Protein AF-A0A7D9JBM3-F1 (afdb_monomer_lite)

Structure (mmCIF, N/CA/C/O backbone):
data_AF-A0A7D9JBM3-F1
#
_entry.id   AF-A0A7D9JBM3-F1
#
loop_
_atom_site.group_PDB
_atom_site.id
_atom_site.type_symbol
_atom_site.label_atom_id
_atom_site.label_alt_id
_atom_site.label_comp_id
_atom_site.label_asym_id
_atom_site.label_entity_id
_atom_site.label_seq_id
_atom_site.pdbx_PDB_ins_code
_atom_site.Cartn_x
_atom_site.Cartn_y
_atom_site.Cartn_z
_atom_site.occupancy
_atom_site.B_iso_or_equiv
_atom_site.auth_seq_id
_atom_site.auth_comp_id
_atom_site.auth_asym_id
_atom_site.auth_atom_id
_atom_site.pdbx_PDB_model_num
ATOM 1 N N . GLU A 1 1 ? -1.026 -22.727 39.978 1.00 78.25 1 GLU A N 1
ATOM 2 C CA . GLU A 1 1 ? -0.478 -22.479 38.627 1.00 78.25 1 GLU A CA 1
ATOM 3 C C . GLU A 1 1 ? -1.289 -21.442 37.841 1.00 78.25 1 GLU A C 1
ATOM 5 O O . GLU A 1 1 ? -0.738 -20.393 37.539 1.00 78.25 1 GLU A O 1
ATOM 10 N N . GLY A 1 2 ? -2.601 -21.615 37.615 1.00 90.62 2 GLY A N 1
ATOM 11 C CA . GLY A 1 2 ? -3.417 -20.637 36.856 1.00 90.62 2 GLY A CA 1
ATOM 12 C C . GLY A 1 2 ? -3.367 -19.182 37.363 1.00 90.62 2 GLY A C 1
ATOM 13 O O . GLY A 1 2 ? -3.165 -18.258 36.580 1.00 90.62 2 GLY A O 1
ATOM 14 N N . ASN A 1 3 ? -3.431 -18.962 38.682 1.00 91.50 3 ASN A N 1
ATOM 15 C CA . ASN A 1 3 ? -3.300 -17.614 39.262 1.00 91.50 3 ASN A CA 1
ATOM 16 C C . ASN A 1 3 ? -1.910 -16.988 39.049 1.00 91.50 3 ASN A C 1
ATOM 18 O O . ASN A 1 3 ? -1.789 -15.768 38.969 1.00 91.50 3 ASN A O 1
ATOM 22 N N . GLN A 1 4 ? -0.856 -17.805 38.963 1.00 92.25 4 GLN A N 1
ATOM 23 C CA . GLN A 1 4 ? 0.500 -17.318 38.691 1.00 92.25 4 GLN A CA 1
ATOM 24 C C . GLN A 1 4 ? 0.634 -16.900 37.225 1.00 92.25 4 GLN A C 1
ATOM 26 O O . GLN A 1 4 ? 1.227 -15.860 36.956 1.00 92.25 4 GLN A O 1
ATOM 31 N N . LEU A 1 5 ? 0.015 -17.644 36.301 1.00 94.62 5 LEU A N 1
ATOM 32 C CA . LEU A 1 5 ? -0.049 -17.276 34.886 1.00 94.62 5 LEU A CA 1
ATOM 33 C C . LEU A 1 5 ? -0.821 -15.966 34.673 1.00 94.62 5 LEU A C 1
ATOM 35 O O . LEU A 1 5 ? -0.313 -15.070 34.008 1.00 94.62 5 LEU A O 1
ATOM 39 N N . LEU A 1 6 ? -2.001 -15.810 35.285 1.00 94.62 6 LEU A N 1
ATOM 40 C CA . LEU A 1 6 ? -2.779 -14.564 35.198 1.00 94.62 6 LEU A CA 1
ATOM 41 C C . LEU A 1 6 ? -1.999 -13.365 35.740 1.00 94.62 6 LEU A C 1
ATOM 43 O O . LEU A 1 6 ? -1.996 -12.299 35.132 1.00 94.62 6 LEU A O 1
ATOM 47 N N . ARG A 1 7 ? -1.296 -13.551 36.862 1.00 92.75 7 ARG A N 1
ATOM 48 C CA . ARG A 1 7 ? -0.428 -12.519 37.432 1.00 92.75 7 ARG A CA 1
ATOM 49 C C . ARG A 1 7 ? 0.728 -12.169 36.494 1.00 92.75 7 ARG A C 1
ATOM 51 O O . ARG A 1 7 ? 1.073 -10.997 36.387 1.00 92.75 7 ARG A O 1
ATOM 58 N N . LEU A 1 8 ? 1.312 -13.161 35.822 1.00 93.56 8 LEU A N 1
ATOM 59 C CA . LEU A 1 8 ? 2.379 -12.940 34.850 1.00 93.56 8 LEU A CA 1
ATOM 60 C C . LEU A 1 8 ? 1.860 -12.150 33.647 1.00 93.56 8 LEU A C 1
ATOM 62 O O . LEU A 1 8 ? 2.456 -11.137 33.314 1.00 93.56 8 LEU A O 1
ATOM 66 N N . ILE A 1 9 ? 0.721 -12.539 33.067 1.00 92.62 9 ILE A N 1
ATOM 67 C CA . ILE A 1 9 ? 0.098 -11.824 31.941 1.00 92.62 9 ILE A CA 1
ATOM 68 C C . ILE A 1 9 ? -0.262 -10.385 32.338 1.00 92.62 9 ILE A C 1
ATOM 70 O O . ILE A 1 9 ? 0.018 -9.460 31.588 1.00 92.62 9 ILE A O 1
ATOM 74 N N . ALA A 1 10 ? -0.820 -10.176 33.534 1.00 90.56 10 ALA A N 1
ATOM 75 C CA . ALA A 1 10 ? -1.224 -8.849 34.001 1.00 90.56 10 ALA A CA 1
ATOM 76 C C . ALA A 1 10 ? -0.048 -7.885 34.248 1.00 90.56 10 ALA A C 1
ATOM 78 O O . ALA A 1 10 ? -0.228 -6.672 34.160 1.00 90.56 10 ALA A O 1
ATOM 79 N N . HIS A 1 11 ? 1.138 -8.400 34.586 1.00 91.25 11 HIS A N 1
ATOM 80 C CA . HIS A 1 11 ? 2.324 -7.586 34.883 1.00 91.25 11 HIS A CA 1
ATOM 81 C C . HIS A 1 11 ? 3.393 -7.618 33.787 1.00 91.25 11 HIS A C 1
ATOM 83 O O . HIS A 1 11 ? 4.430 -6.971 33.929 1.00 91.25 11 HIS A O 1
ATOM 89 N N . HIS A 1 12 ? 3.178 -8.367 32.709 1.00 92.00 12 HIS A N 1
ATOM 90 C CA . HIS A 1 12 ? 4.136 -8.442 31.619 1.00 92.00 12 HIS A CA 1
ATOM 91 C C . HIS A 1 12 ? 4.109 -7.146 30.799 1.00 92.00 12 HIS A C 1
ATOM 93 O O . HIS A 1 12 ? 3.051 -6.677 30.386 1.00 92.00 12 HIS A O 1
ATOM 99 N N . HIS A 1 13 ? 5.278 -6.577 30.501 1.00 88.62 13 HIS A N 1
ATOM 100 C CA . HIS A 1 13 ? 5.363 -5.435 29.594 1.00 88.62 13 HIS A CA 1
ATOM 101 C C . HIS A 1 13 ? 5.044 -5.877 28.166 1.00 88.62 13 HIS A C 1
ATOM 103 O O . HIS A 1 13 ? 5.715 -6.738 27.594 1.00 88.62 13 HIS A O 1
ATOM 109 N N . HIS A 1 14 ? 3.999 -5.307 27.578 1.00 86.25 14 HIS A N 1
ATOM 110 C CA . HIS A 1 14 ? 3.627 -5.625 26.207 1.00 86.25 14 HIS A CA 1
ATOM 111 C C . HIS A 1 14 ? 4.604 -4.960 25.233 1.00 86.25 14 HIS A C 1
ATOM 113 O O . HIS A 1 14 ? 4.950 -3.790 25.390 1.00 86.25 14 HIS A O 1
ATOM 119 N N . LYS A 1 15 ? 5.048 -5.710 24.217 1.00 89.56 15 LYS A N 1
ATOM 120 C CA . LYS A 1 15 ? 5.803 -5.135 23.100 1.00 89.56 15 LYS A CA 1
ATOM 121 C C . LYS A 1 15 ? 4.848 -4.293 22.260 1.00 89.56 15 LYS A C 1
ATOM 123 O O . LYS A 1 15 ? 3.801 -4.791 21.848 1.00 89.56 15 LYS A O 1
ATOM 128 N N . THR A 1 16 ? 5.217 -3.042 22.021 1.00 88.44 16 THR A N 1
ATOM 129 C CA . THR A 1 16 ? 4.465 -2.137 21.153 1.00 88.44 16 THR A CA 1
ATOM 130 C C . THR A 1 16 ? 4.602 -2.576 19.703 1.00 88.44 16 THR A C 1
ATOM 132 O O . THR A 1 16 ? 5.651 -3.060 19.267 1.00 88.44 16 THR A O 1
ATOM 135 N N . VAL A 1 17 ? 3.518 -2.438 18.948 1.00 91.44 17 VAL A N 1
ATOM 136 C CA . VAL A 1 17 ? 3.476 -2.784 17.529 1.00 91.44 17 VAL A CA 1
ATOM 137 C C . VAL A 1 17 ? 3.111 -1.514 16.790 1.00 91.44 17 VAL A C 1
ATOM 139 O O . VAL A 1 17 ? 1.948 -1.122 16.761 1.00 91.44 17 VAL A O 1
ATOM 142 N N . LEU A 1 18 ? 4.112 -0.881 16.172 1.00 88.12 18 LEU A N 1
ATOM 143 C CA . LEU A 1 18 ? 3.994 0.479 15.636 1.00 88.12 18 LEU A CA 1
ATOM 144 C C . LEU A 1 18 ? 2.764 0.675 14.743 1.00 88.12 18 LEU A C 1
ATOM 146 O O . LEU A 1 18 ? 2.041 1.643 14.924 1.00 88.12 18 LEU A O 1
ATOM 150 N N . TYR A 1 19 ? 2.472 -0.246 13.819 1.00 87.62 19 TYR A N 1
ATOM 151 C CA . TYR A 1 19 ? 1.319 -0.079 12.924 1.00 87.62 19 TYR A CA 1
ATOM 152 C C . TYR A 1 19 ? -0.037 -0.160 13.648 1.00 87.62 19 TYR A C 1
ATOM 154 O O . TYR A 1 19 ? -0.999 0.444 13.176 1.00 87.62 19 TYR A O 1
ATOM 162 N N . LYS A 1 20 ? -0.115 -0.889 14.773 1.00 87.94 20 LYS A N 1
ATOM 163 C CA . LYS A 1 20 ? -1.325 -1.011 15.602 1.00 87.94 20 LYS A CA 1
ATOM 164 C C . LYS A 1 20 ? -1.486 0.167 16.546 1.00 87.94 20 LYS A C 1
ATOM 166 O O . LYS A 1 20 ? -2.607 0.590 16.781 1.00 87.94 20 LYS A O 1
ATOM 171 N N . ASP A 1 21 ? -0.382 0.675 17.080 1.00 86.81 21 ASP A N 1
ATOM 172 C CA . ASP A 1 21 ? -0.403 1.759 18.064 1.00 86.81 21 ASP A CA 1
ATOM 173 C C . ASP A 1 21 ? -0.585 3.123 17.383 1.00 86.81 21 ASP A C 1
ATOM 175 O O . ASP A 1 21 ? -1.200 4.026 17.939 1.00 86.81 21 ASP A O 1
ATOM 179 N N . VAL A 1 22 ? -0.111 3.264 16.141 1.00 88.06 22 VAL A N 1
ATOM 180 C CA . VAL A 1 22 ? -0.263 4.477 15.323 1.00 88.06 22 VAL A CA 1
ATOM 181 C C . VAL A 1 22 ? -1.688 4.665 14.785 1.00 88.06 22 VAL A C 1
ATOM 183 O O . VAL A 1 22 ? -2.035 5.776 14.380 1.00 88.06 22 VAL A O 1
ATOM 186 N N . ARG A 1 23 ? -2.520 3.619 14.767 1.00 89.19 23 ARG A N 1
ATOM 187 C CA . ARG A 1 23 ? -3.880 3.651 14.208 1.00 89.19 23 ARG A CA 1
ATOM 188 C C . ARG A 1 23 ? -4.908 3.254 15.264 1.00 89.19 23 ARG A C 1
ATOM 190 O O . ARG A 1 23 ? -4.639 2.413 16.117 1.00 89.19 23 ARG A O 1
ATOM 197 N N . ALA A 1 24 ? -6.099 3.836 15.196 1.00 91.44 24 ALA A N 1
ATOM 198 C CA . ALA A 1 24 ? -7.223 3.343 15.980 1.00 91.44 24 ALA A CA 1
ATOM 199 C C . ALA A 1 24 ? -7.645 1.966 15.448 1.00 91.44 24 ALA A C 1
ATOM 201 O O . ALA A 1 24 ? -7.755 1.765 14.239 1.00 91.44 24 ALA A O 1
ATOM 202 N N . HIS A 1 25 ? -7.865 1.008 16.343 1.00 92.75 25 HIS A N 1
ATOM 203 C CA . HIS A 1 25 ? -8.423 -0.292 15.985 1.00 92.75 25 HIS A CA 1
ATOM 204 C C . HIS A 1 25 ? -9.412 -0.757 17.049 1.00 92.75 25 HIS A C 1
ATOM 206 O O . HIS A 1 25 ? -9.251 -0.481 18.239 1.00 92.75 25 HIS A O 1
ATOM 212 N N . ILE A 1 26 ? -10.437 -1.483 16.616 1.00 92.75 26 ILE A N 1
ATOM 213 C CA . ILE A 1 26 ? -11.482 -2.023 17.483 1.00 92.75 26 ILE A CA 1
ATOM 214 C C . ILE A 1 26 ? -11.509 -3.536 17.313 1.00 92.75 26 ILE A C 1
ATOM 216 O O . ILE A 1 26 ? -11.370 -4.059 16.209 1.00 92.75 26 ILE A O 1
ATOM 220 N N . VAL A 1 27 ? -11.695 -4.240 18.426 1.00 93.50 27 VAL A N 1
ATOM 221 C CA . VAL A 1 27 ? -12.111 -5.643 18.402 1.00 93.50 27 VAL A CA 1
ATOM 222 C C . VAL A 1 27 ? -13.616 -5.659 18.624 1.00 93.50 27 VAL A C 1
ATOM 224 O O . VAL A 1 27 ? -14.082 -5.240 19.689 1.00 93.50 27 VAL A O 1
ATOM 227 N N . ALA A 1 28 ? -14.355 -6.097 17.607 1.00 93.19 28 ALA A N 1
ATOM 228 C CA . ALA A 1 28 ? -15.804 -6.211 17.664 1.00 93.19 28 ALA A CA 1
ATOM 229 C C . ALA A 1 28 ? -16.208 -7.239 18.731 1.00 93.19 28 ALA A C 1
ATOM 231 O O . ALA A 1 28 ? -15.701 -8.361 18.734 1.00 93.19 28 ALA A O 1
ATOM 232 N N . HIS A 1 29 ? -17.083 -6.832 19.647 1.00 91.94 29 HIS A N 1
ATOM 233 C CA . HIS A 1 29 ? -17.701 -7.712 20.640 1.00 91.94 29 HIS A CA 1
ATOM 234 C C . HIS A 1 29 ? -19.107 -8.107 20.201 1.00 91.94 29 HIS A C 1
ATOM 236 O O . HIS A 1 29 ? -19.464 -9.276 20.309 1.00 91.94 29 HIS A O 1
ATOM 242 N N . ASP A 1 30 ? -19.865 -7.144 19.677 1.00 91.06 30 ASP A N 1
ATOM 243 C CA . ASP A 1 30 ? -21.184 -7.368 19.100 1.00 91.06 30 ASP A CA 1
ATOM 244 C C . ASP A 1 30 ? -21.304 -6.635 17.763 1.00 91.06 30 ASP A C 1
ATOM 246 O O . ASP A 1 30 ? -20.707 -5.568 17.568 1.00 91.06 30 ASP A O 1
ATOM 250 N N . VAL A 1 31 ? -22.053 -7.227 16.838 1.00 92.81 31 VAL A N 1
ATOM 251 C CA . VAL A 1 31 ? -22.235 -6.714 15.480 1.00 92.81 31 VAL A CA 1
ATOM 252 C C . VAL A 1 31 ? -23.698 -6.859 15.092 1.00 92.81 31 VAL A C 1
ATOM 254 O O . VAL A 1 31 ? -24.244 -7.961 15.045 1.00 92.81 31 VAL A O 1
ATOM 257 N N . HIS A 1 32 ? -24.319 -5.735 14.753 1.00 92.62 32 HIS A N 1
ATOM 258 C CA . HIS A 1 32 ? -25.669 -5.688 14.210 1.00 92.62 32 HIS A CA 1
ATOM 259 C C . HIS A 1 32 ? -25.651 -5.041 12.835 1.00 92.62 32 HIS A C 1
ATOM 261 O O . HIS A 1 32 ? -24.959 -4.051 12.612 1.00 92.62 32 HIS A O 1
ATOM 267 N N . TYR A 1 33 ? -26.415 -5.601 11.907 1.00 91.69 33 TYR A N 1
ATOM 268 C CA . TYR A 1 33 ? -26.542 -5.074 10.558 1.00 91.69 33 TYR A CA 1
ATOM 269 C C . TYR A 1 33 ? -27.987 -4.662 10.314 1.00 91.69 33 TYR A C 1
ATOM 271 O O . TYR A 1 33 ? -28.899 -5.479 10.435 1.00 91.69 33 TYR A O 1
ATOM 279 N N . GLU A 1 34 ? -28.178 -3.391 9.981 1.00 90.25 34 GLU A N 1
ATOM 280 C CA . GLU A 1 34 ? -29.470 -2.826 9.610 1.00 90.25 34 GLU A CA 1
ATOM 281 C C . GLU A 1 34 ? -29.446 -2.527 8.104 1.00 90.25 34 GLU A C 1
ATOM 283 O O . GLU A 1 34 ? -28.694 -1.645 7.673 1.00 90.25 34 GLU A O 1
ATOM 288 N N . PRO A 1 35 ? -30.208 -3.271 7.279 1.00 87.31 35 PRO A N 1
ATOM 289 C CA . PRO A 1 35 ? -30.267 -3.019 5.844 1.00 87.31 35 PRO A CA 1
ATOM 290 C C . PRO A 1 35 ? -30.884 -1.643 5.579 1.00 87.31 35 PRO A C 1
ATOM 292 O O . PRO A 1 35 ? -31.809 -1.226 6.280 1.00 87.31 35 PRO A O 1
ATOM 295 N N . SER A 1 36 ? -30.372 -0.927 4.577 1.00 83.94 36 SER A N 1
ATOM 296 C CA . SER A 1 36 ? -30.946 0.363 4.198 1.00 83.94 36 SER A CA 1
ATOM 297 C C . SER A 1 36 ? -32.268 0.162 3.449 1.00 83.94 36 SER A C 1
ATOM 299 O O . SER A 1 36 ? -32.410 -0.772 2.664 1.00 83.94 36 SER A O 1
ATOM 301 N N . GLU A 1 37 ? -33.250 1.033 3.687 1.00 75.56 37 GLU A N 1
ATOM 302 C CA . GLU A 1 37 ? -34.551 0.958 2.999 1.00 75.56 37 GLU A CA 1
ATOM 303 C C . GLU A 1 37 ? -34.459 1.358 1.515 1.00 75.56 37 GLU A C 1
ATOM 305 O O . GLU A 1 37 ? -35.330 0.999 0.724 1.00 75.56 37 GLU A O 1
ATOM 310 N N . SER A 1 38 ? -33.405 2.092 1.141 1.00 69.88 38 SER A N 1
ATOM 311 C CA . SER A 1 38 ? -33.222 2.671 -0.194 1.00 69.88 38 SER A CA 1
ATOM 312 C C . SER A 1 38 ? -32.506 1.732 -1.169 1.00 69.88 38 SER A C 1
ATOM 314 O O . SER A 1 38 ? -32.914 1.658 -2.324 1.00 69.88 38 SER A O 1
ATOM 316 N N . ASP A 1 39 ? -31.490 0.994 -0.705 1.00 74.50 39 ASP A N 1
ATOM 317 C CA . ASP A 1 39 ? -30.671 0.097 -1.527 1.00 74.50 39 ASP A CA 1
ATOM 318 C C . ASP A 1 39 ? -30.593 -1.295 -0.883 1.00 74.50 39 ASP A C 1
ATOM 320 O O . ASP A 1 39 ? -30.097 -1.452 0.233 1.00 74.50 39 ASP A O 1
ATOM 324 N N . GLN A 1 40 ? -31.034 -2.332 -1.603 1.00 70.50 40 GLN A N 1
ATOM 325 C CA . GLN A 1 40 ? -31.033 -3.720 -1.110 1.00 70.50 40 GLN A CA 1
ATOM 326 C C . GLN A 1 40 ? -29.626 -4.303 -0.876 1.00 70.50 40 GLN A C 1
ATOM 328 O O . GLN A 1 40 ? -29.500 -5.304 -0.173 1.00 70.50 40 GLN A O 1
ATOM 333 N N . GLU A 1 41 ? -28.582 -3.693 -1.442 1.00 75.81 41 GLU A N 1
ATOM 334 C CA . GLU A 1 41 ? -27.185 -4.144 -1.327 1.00 75.81 41 GLU A CA 1
ATOM 335 C C . GLU A 1 41 ? -26.372 -3.338 -0.296 1.00 75.81 41 GLU A C 1
ATOM 337 O O . GLU A 1 41 ? -25.267 -3.736 0.077 1.00 75.81 41 GLU A O 1
ATOM 342 N N . CYS A 1 42 ? -26.925 -2.231 0.212 1.00 81.75 42 CYS A N 1
ATOM 343 C CA . CYS A 1 42 ? -26.255 -1.324 1.140 1.00 81.75 42 CYS A CA 1
ATOM 344 C C . CYS A 1 42 ? -26.934 -1.380 2.515 1.00 81.75 42 CYS A C 1
ATOM 346 O O . CYS A 1 42 ? -28.159 -1.422 2.632 1.00 81.75 42 CYS A O 1
ATOM 348 N N . GLY A 1 43 ? -26.154 -1.310 3.591 1.00 87.06 43 GLY A N 1
ATOM 349 C CA . GLY A 1 43 ? -26.712 -1.242 4.939 1.00 87.06 43 GLY A CA 1
ATOM 350 C C . GLY A 1 43 ? -25.746 -0.643 5.938 1.00 87.06 43 GLY A C 1
ATOM 351 O O . GLY A 1 43 ? -24.563 -0.453 5.657 1.00 87.06 43 GLY A O 1
ATOM 352 N N . THR A 1 44 ? -26.271 -0.331 7.115 1.00 91.00 44 THR A N 1
ATOM 353 C CA . THR A 1 44 ? -25.499 0.250 8.209 1.00 91.00 44 THR A CA 1
ATOM 354 C C . THR A 1 44 ? -25.106 -0.854 9.177 1.00 91.00 44 THR A C 1
ATOM 356 O O . THR A 1 44 ? -25.957 -1.502 9.787 1.00 91.00 44 THR A O 1
ATOM 359 N N . MET A 1 45 ? -23.802 -1.068 9.338 1.00 91.56 45 MET A N 1
ATOM 360 C CA . MET A 1 45 ? -23.275 -1.996 10.332 1.00 91.56 45 MET A CA 1
ATOM 361 C C . MET A 1 45 ? -22.960 -1.251 11.631 1.00 91.56 45 MET A C 1
ATOM 363 O O . MET A 1 45 ? -22.128 -0.346 11.657 1.00 91.56 45 MET A O 1
ATOM 367 N N . LYS A 1 46 ? -23.601 -1.662 12.722 1.00 92.50 46 LYS A N 1
ATOM 368 C CA . LYS A 1 46 ? -23.341 -1.196 14.084 1.00 92.50 46 LYS A CA 1
ATOM 369 C C . LYS A 1 46 ? -22.376 -2.168 14.751 1.00 92.50 46 LYS A C 1
ATOM 371 O O . LYS A 1 46 ? -22.736 -3.306 15.046 1.00 92.50 46 LYS A O 1
ATOM 376 N N . VAL A 1 47 ? -21.145 -1.720 14.972 1.00 92.69 47 VAL A N 1
ATOM 377 C CA . VAL A 1 47 ? -20.104 -2.506 15.644 1.00 92.69 47 VAL A CA 1
ATOM 378 C C . VAL A 1 47 ? -19.888 -1.941 17.036 1.00 92.69 47 VAL A C 1
ATOM 380 O O . VAL A 1 47 ? -19.540 -0.771 17.182 1.00 92.69 47 VAL A O 1
ATOM 383 N N . SER A 1 48 ? -20.055 -2.775 18.060 1.00 91.88 48 SER A N 1
ATOM 384 C CA . SER A 1 48 ? -19.726 -2.408 19.434 1.00 91.88 48 SER A CA 1
ATOM 385 C C . SER A 1 48 ? -18.396 -3.032 19.855 1.00 91.88 48 SER A C 1
ATOM 387 O O . SER A 1 48 ? -18.065 -4.177 19.529 1.00 91.88 48 SER A O 1
ATOM 389 N N . GLY A 1 49 ? -17.588 -2.263 20.577 1.00 91.56 49 GLY A N 1
ATOM 390 C CA . GLY A 1 49 ? -16.301 -2.725 21.070 1.00 91.56 49 GLY A CA 1
ATOM 391 C C . GLY A 1 49 ? -15.500 -1.611 21.720 1.00 91.56 49 GLY A C 1
ATOM 392 O O . GLY A 1 49 ? -15.918 -0.456 21.772 1.00 91.56 49 GLY A O 1
ATOM 393 N N . TYR A 1 50 ? -14.320 -1.970 22.215 1.00 90.81 50 TYR A N 1
ATOM 394 C CA . TYR A 1 50 ? -13.409 -1.017 22.839 1.00 90.81 50 TYR A CA 1
ATOM 395 C C . TYR A 1 50 ? -12.390 -0.515 21.819 1.00 90.81 50 TYR A C 1
ATOM 397 O O . TYR A 1 50 ? -11.713 -1.315 21.163 1.00 90.81 50 TYR A O 1
ATOM 405 N N . VAL A 1 51 ? -12.255 0.807 21.734 1.00 90.94 51 VAL A N 1
ATOM 406 C CA . VAL A 1 51 ? -11.220 1.469 20.934 1.00 90.94 51 VAL A CA 1
ATOM 407 C C . VAL A 1 51 ? -9.855 1.238 21.584 1.00 90.94 51 VAL A C 1
ATOM 409 O O . VAL A 1 51 ? -9.678 1.452 22.784 1.00 90.94 51 VAL A O 1
ATOM 412 N N . LYS A 1 52 ? -8.887 0.782 20.788 1.00 88.94 52 LYS A N 1
ATOM 413 C CA . LYS A 1 52 ? -7.490 0.572 21.180 1.00 88.94 52 LYS A CA 1
ATOM 414 C C . LYS A 1 52 ? -6.558 1.356 20.256 1.00 88.94 52 LYS A C 1
ATOM 416 O O . LYS A 1 52 ? -6.894 1.640 19.107 1.00 88.94 52 LYS A O 1
ATOM 421 N N . GLY A 1 53 ? -5.361 1.661 20.754 1.00 86.50 53 GLY A N 1
ATOM 422 C CA . GLY A 1 53 ? -4.390 2.494 20.048 1.00 86.50 53 GLY A CA 1
ATOM 423 C C . GLY A 1 53 ? -4.699 3.971 20.264 1.00 86.50 53 GLY A C 1
ATOM 424 O O . GLY A 1 53 ? -4.476 4.489 21.356 1.00 86.50 53 GLY A O 1
ATOM 425 N N . ARG A 1 54 ? -5.220 4.637 19.232 1.00 86.38 54 ARG A N 1
ATOM 426 C CA . ARG A 1 54 ? -5.516 6.082 19.233 1.00 86.38 54 ARG A CA 1
ATOM 427 C C . ARG A 1 54 ? -7.011 6.365 19.211 1.00 86.38 54 ARG A C 1
ATOM 429 O O . ARG A 1 54 ? -7.813 5.446 19.060 1.00 86.38 54 ARG A O 1
ATOM 436 N N . ALA A 1 55 ? -7.368 7.640 19.366 1.00 87.12 55 ALA A N 1
ATOM 437 C CA . ALA A 1 55 ? -8.746 8.089 19.226 1.00 87.12 55 ALA A CA 1
ATOM 438 C C . ALA A 1 55 ? -9.259 7.814 17.805 1.00 87.12 55 ALA A C 1
ATOM 440 O O . ALA A 1 55 ? -8.534 7.981 16.825 1.00 87.12 55 ALA A O 1
ATOM 441 N N . LEU A 1 56 ? -10.506 7.360 17.722 1.00 87.81 56 LEU A N 1
ATOM 442 C CA . LEU A 1 56 ? -11.204 7.116 16.468 1.00 87.81 56 LEU A CA 1
ATOM 443 C C . LEU A 1 56 ? -11.927 8.399 16.036 1.00 87.81 56 LEU A C 1
ATOM 445 O O . LEU A 1 56 ? -12.572 9.028 16.870 1.00 87.81 56 LEU A O 1
ATOM 449 N N . SER A 1 57 ? -11.860 8.746 14.749 1.00 88.69 57 SER A N 1
ATOM 450 C CA . SER A 1 57 ? -12.565 9.896 14.164 1.00 88.69 57 SER A CA 1
ATOM 451 C C . SER A 1 57 ? -13.606 9.442 13.140 1.00 88.69 57 SER A C 1
ATOM 453 O O . SER A 1 57 ? -13.333 8.549 12.342 1.00 88.69 57 SER A O 1
ATOM 455 N N . ALA A 1 58 ? -14.782 10.083 13.134 1.00 89.50 58 ALA A N 1
ATOM 456 C CA . ALA A 1 58 ? -15.871 9.811 12.181 1.00 89.50 58 ALA A CA 1
ATOM 457 C C . ALA A 1 58 ? -15.537 10.158 10.726 1.00 89.50 58 ALA A C 1
ATOM 459 O O . ALA A 1 58 ? -16.133 9.600 9.810 1.00 89.50 58 ALA A O 1
ATOM 460 N N . ASN A 1 59 ? -14.563 11.041 10.514 1.00 90.44 59 ASN A N 1
ATOM 461 C CA . ASN A 1 59 ? -14.199 11.514 9.182 1.00 90.44 59 ASN A CA 1
ATOM 462 C C . ASN A 1 59 ? -13.195 10.592 8.471 1.00 90.44 59 ASN A C 1
ATOM 464 O O . ASN A 1 59 ? -13.034 10.701 7.259 1.00 90.44 59 ASN A O 1
ATOM 468 N N . GLN A 1 60 ? -12.527 9.699 9.209 1.00 89.75 60 GLN A N 1
ATOM 469 C CA . GLN A 1 60 ? -11.525 8.781 8.665 1.00 89.75 60 GLN A CA 1
ATOM 470 C C . GLN A 1 60 ? -12.167 7.498 8.126 1.00 89.75 60 GLN A C 1
ATOM 472 O O . GLN A 1 60 ? -13.199 7.040 8.625 1.00 89.75 60 GLN A O 1
ATOM 477 N N . LEU A 1 61 ? -11.528 6.887 7.127 1.00 92.56 61 LEU A N 1
ATOM 478 C CA . LEU A 1 61 ? -11.952 5.587 6.606 1.00 92.56 61 LEU A CA 1
ATOM 479 C C . LEU A 1 61 ? -11.679 4.447 7.596 1.00 92.56 61 LEU A C 1
ATOM 481 O O . LEU A 1 61 ? -10.650 4.400 8.276 1.00 92.56 61 LEU A O 1
ATOM 485 N N . VAL A 1 62 ? -12.579 3.465 7.611 1.00 93.19 62 VAL A N 1
ATOM 486 C CA . VAL A 1 62 ? -12.451 2.234 8.394 1.00 93.19 62 VAL A CA 1
ATOM 487 C C . VAL A 1 62 ? -12.179 1.068 7.452 1.00 93.19 62 VAL A C 1
ATOM 489 O O . VAL A 1 62 ? -12.908 0.849 6.489 1.00 93.19 62 VAL A O 1
ATOM 492 N N . HIS A 1 63 ? -11.137 0.291 7.743 1.00 94.00 63 HIS A N 1
ATOM 493 C CA . HIS A 1 63 ? -10.831 -0.936 7.013 1.00 94.00 63 HIS A CA 1
ATOM 494 C C . HIS A 1 63 ? -11.297 -2.161 7.799 1.00 94.00 63 HIS A C 1
ATOM 496 O O . HIS A 1 63 ? -10.883 -2.361 8.944 1.00 94.00 63 HIS A O 1
ATOM 502 N N . ILE A 1 64 ? -12.107 -3.006 7.165 1.00 94.25 64 ILE A N 1
ATOM 503 C CA . ILE A 1 64 ? -12.530 -4.295 7.709 1.00 94.25 64 ILE A CA 1
ATOM 504 C C . ILE A 1 64 ? -11.752 -5.393 6.972 1.00 94.25 64 ILE A C 1
ATOM 506 O O . ILE A 1 64 ? -11.923 -5.551 5.757 1.00 94.25 64 ILE A O 1
ATOM 510 N N . PRO A 1 65 ? -10.919 -6.181 7.678 1.00 94.00 65 PRO A N 1
ATOM 511 C CA . PRO A 1 65 ? -10.161 -7.264 7.063 1.00 94.00 65 PRO A CA 1
ATOM 512 C C . PRO A 1 65 ? -11.076 -8.241 6.315 1.00 94.00 65 PRO A C 1
ATOM 514 O O . PRO A 1 65 ? -12.032 -8.759 6.886 1.00 94.00 65 PRO A O 1
ATOM 517 N N . GLY A 1 66 ? -10.778 -8.486 5.038 1.00 93.94 66 GLY A N 1
ATOM 518 C CA . GLY A 1 66 ? -11.552 -9.375 4.163 1.00 93.94 66 GLY A CA 1
ATOM 519 C C . GLY A 1 66 ? -12.745 -8.727 3.449 1.00 93.94 66 GLY A C 1
ATOM 520 O O . GLY A 1 66 ? -13.223 -9.306 2.481 1.00 93.94 66 GLY A O 1
ATOM 521 N N . PHE A 1 67 ? -13.186 -7.533 3.864 1.00 90.44 67 PHE A N 1
ATOM 522 C CA . PHE A 1 67 ? -14.335 -6.837 3.261 1.00 90.44 67 PHE A CA 1
ATOM 523 C C . PHE A 1 67 ? -13.960 -5.525 2.558 1.00 90.44 67 PHE A C 1
ATOM 525 O O . PHE A 1 67 ? -14.63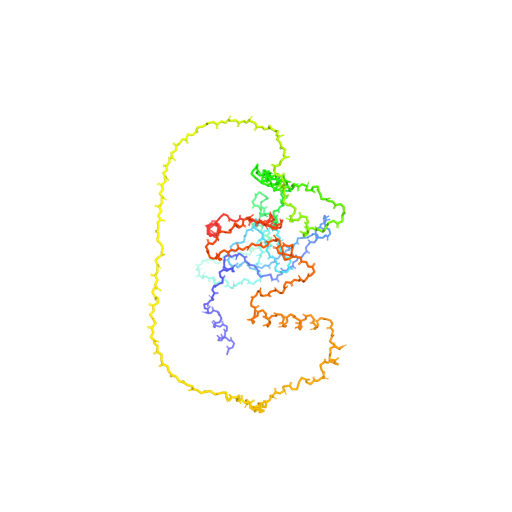6 -5.138 1.612 1.00 90.44 67 PHE A O 1
ATOM 532 N N . GLY A 1 68 ? -12.882 -4.853 2.981 1.00 92.75 68 GLY A N 1
ATOM 533 C CA . GLY A 1 68 ? -12.376 -3.644 2.322 1.00 92.75 68 GLY A CA 1
ATOM 534 C C . GLY A 1 68 ? -12.514 -2.372 3.158 1.00 92.75 68 GLY A C 1
ATOM 535 O O . GLY A 1 68 ? -12.501 -2.421 4.389 1.00 92.75 68 GLY A O 1
ATOM 536 N N . ASN A 1 69 ? -12.568 -1.224 2.478 1.00 93.94 69 ASN A N 1
ATOM 537 C CA . ASN A 1 69 ? -12.594 0.109 3.084 1.00 93.94 69 ASN A CA 1
ATOM 538 C C . ASN A 1 69 ? -14.011 0.689 3.054 1.00 93.94 69 ASN A C 1
ATOM 540 O O . ASN A 1 69 ? -14.677 0.628 2.025 1.00 93.94 69 ASN A O 1
ATOM 544 N N . PHE A 1 70 ? -14.436 1.301 4.157 1.00 93.44 70 PHE A N 1
ATOM 545 C CA . PHE A 1 70 ? -15.768 1.874 4.320 1.00 93.44 70 PHE A CA 1
ATOM 546 C C . PHE A 1 70 ? -15.697 3.243 4.999 1.00 93.44 70 PHE A C 1
ATOM 548 O O . PHE A 1 70 ? -14.809 3.511 5.812 1.00 93.44 70 PHE A O 1
ATOM 555 N N . GLN A 1 71 ? -16.653 4.109 4.674 1.00 93.12 71 GLN A N 1
ATOM 556 C CA . GLN A 1 71 ? -16.852 5.377 5.369 1.00 93.12 71 GLN A CA 1
ATOM 557 C C . GLN A 1 71 ? -17.692 5.160 6.623 1.00 93.12 71 GLN A C 1
ATOM 559 O O . GLN A 1 71 ? -18.666 4.407 6.614 1.00 93.12 71 GLN A O 1
ATOM 564 N N . MET A 1 72 ? -17.324 5.847 7.700 1.00 91.56 72 MET A N 1
ATOM 565 C CA . MET A 1 72 ? -18.104 5.856 8.929 1.00 91.56 72 MET A CA 1
ATOM 566 C C . MET A 1 72 ? -19.108 7.008 8.912 1.00 91.56 72 MET A C 1
ATOM 568 O O . MET A 1 72 ? -18.802 8.097 8.436 1.00 91.56 72 MET A O 1
ATOM 572 N N . SER A 1 73 ? -20.310 6.773 9.437 1.00 90.69 73 SER A N 1
ATOM 573 C CA . SER A 1 73 ? -21.364 7.789 9.534 1.00 90.69 73 SER A CA 1
ATOM 574 C C . SER A 1 73 ? -21.409 8.457 10.910 1.00 90.69 73 SER A C 1
ATOM 576 O O . SER A 1 73 ? -21.569 9.675 11.011 1.00 90.69 73 SER A O 1
ATOM 578 N N . GLN A 1 74 ? -21.274 7.671 11.980 1.00 90.44 74 GLN A N 1
ATOM 579 C CA . GLN A 1 74 ? -21.497 8.124 13.350 1.00 90.44 74 GLN A CA 1
ATOM 580 C C . GLN A 1 74 ? -20.713 7.270 14.356 1.00 90.44 74 GLN A C 1
ATOM 582 O O . GLN A 1 74 ? -20.528 6.071 14.156 1.00 90.44 74 GLN A O 1
ATOM 587 N N . ILE A 1 75 ? -20.273 7.900 15.446 1.00 91.62 75 ILE A N 1
ATOM 588 C CA . ILE A 1 75 ? -19.696 7.259 16.629 1.00 91.62 75 ILE A CA 1
ATOM 589 C C . ILE A 1 75 ? -20.611 7.547 17.817 1.00 91.62 75 ILE A C 1
ATOM 591 O O . ILE A 1 75 ? -20.852 8.711 18.156 1.00 91.62 75 ILE A O 1
ATOM 595 N N . ASP A 1 76 ? -21.038 6.486 18.496 1.00 90.69 76 ASP A N 1
ATOM 596 C CA . ASP A 1 76 ? -21.873 6.551 19.693 1.00 90.69 76 ASP A CA 1
ATOM 597 C C . ASP A 1 76 ? -21.129 6.003 20.911 1.00 90.69 76 ASP A C 1
ATOM 599 O O . ASP A 1 76 ? -20.398 5.014 20.824 1.00 90.69 76 ASP A O 1
ATOM 603 N N . SER A 1 77 ? -21.327 6.624 22.076 1.00 86.31 77 SER A N 1
ATOM 604 C CA . SER A 1 77 ? -20.873 6.043 23.336 1.00 86.31 77 SER A CA 1
ATOM 605 C C . SER A 1 77 ? -21.882 4.999 23.794 1.00 86.31 77 SER A C 1
ATOM 607 O O . SER A 1 77 ? -23.018 5.334 24.136 1.00 86.31 77 SER A O 1
ATOM 609 N N . CYS A 1 78 ? -21.447 3.744 23.840 1.00 79.31 78 CYS A N 1
ATOM 610 C CA . CYS A 1 78 ? -22.203 2.659 24.448 1.00 79.31 78 CYS A CA 1
ATOM 611 C C . CYS A 1 78 ? -21.798 2.487 25.918 1.00 79.31 78 CYS A C 1
ATOM 613 O O . CYS A 1 78 ? -20.632 2.666 26.285 1.00 79.31 78 CYS A O 1
ATOM 615 N N . ARG A 1 79 ? -22.756 2.099 26.765 1.00 81.00 79 ARG A N 1
ATOM 616 C CA . ARG A 1 79 ? -22.476 1.694 28.144 1.00 81.00 79 ARG A CA 1
ATOM 617 C C . ARG A 1 79 ? -21.592 0.447 28.140 1.00 81.00 79 ARG A C 1
ATOM 619 O O . ARG A 1 79 ? -21.844 -0.492 27.390 1.00 81.00 79 ARG A O 1
ATOM 626 N N . ASP A 1 80 ? -20.580 0.440 29.003 1.00 81.19 80 ASP A N 1
ATOM 627 C CA . ASP A 1 80 ? -19.704 -0.715 29.199 1.00 81.19 80 ASP A CA 1
ATOM 628 C C . ASP A 1 80 ? -20.514 -1.903 29.769 1.00 81.19 80 ASP A C 1
ATOM 630 O O . ASP A 1 80 ? -21.079 -1.760 30.861 1.00 81.19 80 ASP A O 1
ATOM 634 N N . PRO A 1 81 ? -20.583 -3.061 29.076 1.00 82.25 81 PRO A N 1
ATOM 635 C CA . PRO A 1 81 ? -21.272 -4.256 29.573 1.00 82.25 81 PRO A CA 1
ATOM 636 C C . PRO A 1 81 ? -20.625 -4.843 30.834 1.00 82.25 81 PRO A C 1
ATOM 638 O O . PRO A 1 81 ? -21.297 -5.478 31.647 1.00 82.25 81 PRO A O 1
ATOM 641 N N . SER A 1 82 ? -19.318 -4.629 31.017 1.00 77.12 82 SER A N 1
ATOM 642 C CA . SER A 1 82 ? -18.559 -5.145 32.155 1.00 77.12 82 SER A CA 1
ATOM 643 C C . SER A 1 82 ? -17.625 -4.074 32.723 1.00 77.12 82 SER A C 1
ATOM 645 O O . SER A 1 82 ? -16.403 -4.180 32.583 1.00 77.12 82 SER A O 1
ATOM 647 N N . PRO A 1 83 ? -18.165 -3.054 33.416 1.00 78.62 83 PRO A N 1
ATOM 648 C CA . PRO A 1 83 ? -17.336 -2.019 33.999 1.00 78.62 83 PRO A CA 1
ATOM 649 C C . PRO A 1 83 ? -16.444 -2.637 35.071 1.00 78.62 83 PRO A C 1
ATOM 651 O O . PRO A 1 83 ? -16.916 -3.213 36.058 1.00 78.62 83 PRO A O 1
ATOM 654 N N . GLY A 1 84 ? -15.129 -2.504 34.894 1.00 71.94 84 GLY A N 1
ATOM 655 C CA . GLY A 1 84 ? -14.167 -2.866 35.928 1.00 71.94 84 GLY A CA 1
ATOM 656 C C . GLY A 1 84 ? -14.558 -2.196 37.247 1.00 71.94 84 GLY A C 1
ATOM 657 O O . GLY A 1 84 ? -14.941 -1.024 37.261 1.00 71.94 84 GLY A O 1
ATOM 658 N N . LYS A 1 85 ? -14.502 -2.938 38.365 1.00 66.31 85 LYS A N 1
ATOM 659 C CA . LYS A 1 85 ? -14.861 -2.410 39.691 1.00 66.31 85 LYS A CA 1
ATOM 660 C C . LYS A 1 85 ? -14.093 -1.110 39.934 1.00 66.31 85 LYS A C 1
ATOM 662 O O . LYS A 1 85 ? -12.896 -1.145 40.213 1.00 66.31 85 LYS A O 1
ATOM 667 N N . LYS A 1 86 ? -14.777 0.035 39.842 1.00 55.19 86 LYS A N 1
ATOM 668 C CA . LYS A 1 86 ? -14.196 1.330 40.197 1.00 55.19 86 LYS A CA 1
ATOM 669 C C . LYS A 1 86 ? -13.756 1.219 41.655 1.00 55.19 86 LYS A C 1
ATOM 671 O O . LYS A 1 86 ? -14.594 1.045 42.540 1.00 55.19 86 LYS A O 1
ATOM 676 N N . PHE A 1 87 ? -12.451 1.290 41.916 1.00 45.38 87 PHE A N 1
ATOM 677 C CA . PHE A 1 87 ? -11.940 1.505 43.266 1.00 45.38 87 PHE A CA 1
ATOM 678 C C . PHE A 1 87 ? -12.467 2.870 43.716 1.00 45.38 87 PHE A C 1
ATOM 680 O O . PHE A 1 87 ? -11.863 3.905 43.441 1.00 45.38 87 PHE A O 1
ATOM 687 N N . ARG A 1 88 ? -13.635 2.894 44.368 1.00 50.38 88 ARG A N 1
ATOM 688 C CA . ARG A 1 88 ? -14.103 4.083 45.079 1.00 50.38 88 ARG A CA 1
ATOM 689 C C . ARG A 1 88 ? -13.061 4.339 46.164 1.00 50.38 88 ARG A C 1
ATOM 691 O O . ARG A 1 8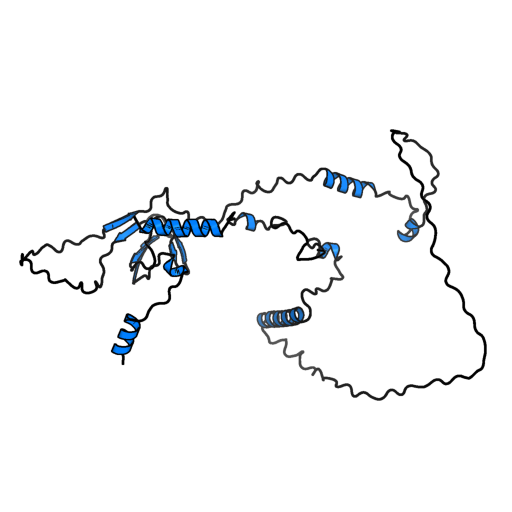8 ? -13.018 3.616 47.159 1.00 50.38 88 ARG A O 1
ATOM 698 N N . ARG A 1 89 ? -12.191 5.334 45.966 1.00 44.56 89 ARG A N 1
ATOM 699 C CA . ARG A 1 89 ? -11.456 5.932 47.081 1.00 44.56 89 ARG A CA 1
ATOM 700 C C . ARG A 1 89 ? -12.527 6.409 48.061 1.00 44.56 89 ARG A C 1
ATOM 702 O O . ARG A 1 89 ? -13.335 7.266 47.717 1.00 44.56 89 ARG A O 1
ATOM 709 N N . LYS A 1 90 ? -12.607 5.762 49.225 1.00 41.34 90 LYS A N 1
ATOM 710 C CA . LYS A 1 90 ? -13.458 6.185 50.340 1.00 41.34 90 LYS A CA 1
ATOM 711 C C . LYS A 1 90 ? -12.911 7.515 50.860 1.00 41.34 90 LYS A C 1
ATOM 713 O O . LYS A 1 90 ? -12.090 7.530 51.768 1.00 41.34 90 LYS A O 1
ATOM 718 N N . GLU A 1 91 ? -13.352 8.612 50.269 1.00 40.44 91 GLU A N 1
ATOM 719 C CA . GLU A 1 91 ? -13.477 9.879 50.986 1.00 40.44 91 GLU A CA 1
ATOM 720 C C . GLU A 1 91 ? -14.746 9.768 51.855 1.00 40.44 91 GLU A C 1
ATOM 722 O O . GLU A 1 91 ? -15.783 9.318 51.352 1.00 40.44 91 GLU A O 1
ATOM 727 N N . PRO A 1 92 ? -14.696 10.071 53.164 1.00 44.69 92 PRO A N 1
ATOM 728 C CA . PRO A 1 92 ? -15.851 9.965 54.036 1.00 44.69 92 PRO A CA 1
ATOM 729 C C . PRO A 1 92 ? -16.666 11.256 53.939 1.00 44.69 92 PRO A C 1
ATOM 731 O O . PRO A 1 92 ? -16.455 12.191 54.705 1.00 44.69 92 PRO A O 1
ATOM 734 N N . SER A 1 93 ? -17.622 11.313 53.019 1.00 40.19 93 SER A N 1
ATOM 735 C CA . SER A 1 93 ? -18.672 12.329 53.063 1.00 40.19 93 SER A CA 1
ATOM 736 C C . SER A 1 93 ? -20.049 11.681 52.965 1.00 40.19 93 SER A C 1
ATOM 738 O O . SER A 1 93 ? -20.217 10.570 52.463 1.00 40.19 93 SER A O 1
ATOM 740 N N . MET A 1 94 ? -20.984 12.339 53.641 1.00 39.16 94 MET A N 1
ATOM 741 C CA . MET A 1 94 ? -22.246 11.831 54.161 1.00 39.16 94 MET A CA 1
ATOM 742 C C . MET A 1 94 ? -23.063 10.998 53.172 1.00 39.16 94 MET A C 1
ATOM 744 O O . MET A 1 94 ? -23.205 11.336 52.002 1.00 39.16 94 MET A O 1
ATOM 748 N N . LYS A 1 95 ? -23.665 9.935 53.716 1.00 44.59 95 LYS A N 1
ATOM 749 C CA . LYS A 1 95 ? -24.783 9.225 53.102 1.00 44.59 95 LYS A CA 1
ATOM 750 C C . LYS A 1 95 ? -25.908 10.229 52.852 1.00 44.59 95 LYS A C 1
ATOM 752 O O . LYS A 1 95 ? -26.519 10.706 53.804 1.00 44.59 95 LYS A O 1
ATOM 757 N N . ILE A 1 96 ? -26.139 10.538 51.588 1.00 38.41 96 ILE A N 1
ATOM 758 C CA . ILE A 1 96 ? -27.446 10.952 51.103 1.00 38.41 96 ILE A CA 1
ATOM 759 C C . ILE A 1 96 ? -27.925 9.736 50.325 1.00 38.41 96 ILE A C 1
ATOM 761 O O . ILE A 1 96 ? -27.299 9.335 49.342 1.00 38.41 96 ILE A O 1
ATOM 765 N N . ASP A 1 97 ? -28.934 9.077 50.887 1.00 45.16 97 ASP A N 1
ATOM 766 C CA . ASP A 1 97 ? -29.759 8.124 50.165 1.00 45.16 97 ASP A CA 1
ATOM 767 C C . ASP A 1 97 ? -30.373 8.901 49.004 1.00 45.16 97 ASP A C 1
ATOM 769 O O . ASP A 1 97 ? -31.203 9.783 49.212 1.00 45.16 97 ASP A O 1
ATOM 773 N N . ASP A 1 98 ? -29.875 8.636 47.805 1.00 35.50 98 ASP A N 1
ATOM 774 C CA . ASP A 1 98 ? -30.390 9.212 46.576 1.00 35.50 98 ASP A CA 1
ATOM 775 C C . ASP A 1 98 ? -30.648 8.024 45.649 1.00 35.50 98 ASP A C 1
ATOM 777 O O . ASP A 1 98 ? -29.780 7.561 44.902 1.00 35.50 98 ASP A O 1
ATOM 781 N N . ASP A 1 99 ? -31.856 7.476 45.801 1.00 41.16 99 ASP A N 1
ATOM 782 C CA . ASP A 1 99 ? -32.565 6.687 44.798 1.00 41.16 99 ASP A CA 1
ATOM 783 C C . ASP A 1 99 ? -32.747 7.568 43.549 1.00 41.16 99 ASP A C 1
ATOM 785 O O . ASP A 1 99 ? -33.825 8.083 43.252 1.00 41.16 99 ASP A O 1
ATOM 789 N N . VAL A 1 100 ? -31.653 7.800 42.824 1.00 39.84 100 VAL A N 1
ATOM 790 C CA . VAL A 1 100 ? -31.653 8.508 41.547 1.00 39.84 100 VAL A CA 1
ATOM 791 C C . VAL A 1 100 ? -31.802 7.456 40.465 1.00 39.84 100 VAL A C 1
ATOM 793 O O . VAL A 1 100 ? -30.827 6.863 40.016 1.00 39.84 100 VAL A O 1
ATOM 796 N N . ILE A 1 101 ? -33.068 7.191 40.148 1.00 38.50 101 ILE A N 1
ATOM 797 C CA . ILE A 1 101 ? -33.606 6.896 38.819 1.00 38.50 101 ILE A CA 1
ATOM 798 C C . ILE A 1 101 ? -32.567 6.272 37.871 1.00 38.50 101 ILE A C 1
ATOM 800 O O . ILE A 1 101 ? -31.743 6.976 37.286 1.00 38.50 101 ILE A O 1
ATOM 804 N N . GLU A 1 102 ? -32.671 4.957 37.664 1.00 40.28 102 GLU A N 1
ATOM 805 C CA . GLU A 1 102 ? -32.222 4.287 36.439 1.00 40.28 102 GLU A CA 1
ATOM 806 C C . GLU A 1 102 ? -32.985 4.896 35.246 1.00 40.28 102 GLU A C 1
ATOM 808 O O . GLU A 1 102 ? -33.905 4.295 34.701 1.00 40.28 102 GLU A O 1
ATOM 813 N N . MET A 1 103 ? -32.672 6.140 34.875 1.00 39.91 103 MET A N 1
ATOM 814 C CA . MET A 1 103 ? -32.996 6.635 33.549 1.00 39.91 103 MET A CA 1
ATOM 815 C C . MET A 1 103 ? -32.031 5.921 32.623 1.00 39.91 103 MET A C 1
ATOM 817 O O . MET A 1 103 ? -30.817 6.010 32.803 1.00 39.91 103 MET A O 1
ATOM 821 N N . GLU A 1 104 ? -32.593 5.155 31.698 1.00 48.47 104 GLU A N 1
ATOM 822 C CA . GLU A 1 104 ? -31.928 4.633 30.515 1.00 48.47 104 GLU A CA 1
ATOM 823 C C . GLU A 1 104 ? -31.066 5.761 29.928 1.00 48.47 104 GLU A C 1
ATOM 825 O O . GLU A 1 104 ? -31.571 6.699 29.320 1.00 48.47 104 GLU A O 1
ATOM 830 N N . GLU A 1 105 ? -29.761 5.758 30.223 1.00 49.44 105 GLU A N 1
ATOM 831 C CA . GLU A 1 105 ? -28.825 6.676 29.582 1.00 49.44 105 GLU A CA 1
ATOM 832 C C . GLU A 1 105 ? -28.693 6.194 28.140 1.00 49.44 105 GLU A C 1
ATOM 834 O O . GLU A 1 105 ? -27.862 5.342 27.817 1.00 49.44 105 GLU A O 1
ATOM 839 N N . ASP A 1 106 ? -29.604 6.699 27.312 1.00 55.25 106 ASP A N 1
ATOM 840 C CA . ASP A 1 106 ? -29.652 6.516 25.874 1.00 55.25 106 ASP A CA 1
ATOM 841 C C . ASP A 1 106 ? -28.255 6.701 25.280 1.00 55.25 106 ASP A C 1
ATOM 843 O O . ASP A 1 106 ? -27.498 7.595 25.674 1.00 55.25 106 ASP A O 1
ATOM 847 N N . THR A 1 107 ? -27.909 5.843 24.320 1.00 63.41 107 THR A N 1
ATOM 848 C CA . THR A 1 107 ? -26.685 5.922 23.515 1.00 63.41 107 THR A CA 1
ATOM 849 C C . THR A 1 107 ? -26.400 7.369 23.121 1.00 63.41 107 THR A C 1
ATOM 851 O O . THR A 1 107 ? -27.075 7.942 22.262 1.00 63.41 107 THR A O 1
ATOM 854 N N . LYS A 1 108 ? -25.414 7.987 23.777 1.00 78.62 108 LYS A N 1
ATOM 855 C CA . LYS A 1 108 ? -25.070 9.382 23.518 1.00 78.62 108 LYS A CA 1
ATOM 856 C C . LYS A 1 108 ? -24.190 9.456 22.279 1.00 78.62 108 LYS A C 1
ATOM 858 O O . LYS A 1 108 ? -23.135 8.829 22.211 1.00 78.62 108 LYS A O 1
ATOM 863 N N . ILE A 1 109 ? -24.622 10.261 21.317 1.00 81.94 109 ILE A N 1
ATOM 864 C CA . ILE A 1 109 ? -23.875 10.516 20.087 1.00 81.94 109 ILE A CA 1
ATOM 865 C C . ILE A 1 109 ? -22.606 11.290 20.446 1.00 81.94 109 ILE A C 1
ATOM 867 O O . ILE A 1 109 ? -22.690 12.378 21.022 1.00 81.94 109 ILE A O 1
ATOM 871 N N . LEU A 1 110 ? -21.440 10.726 20.131 1.00 80.38 110 LEU A N 1
ATOM 872 C CA . LEU A 1 110 ? -20.147 11.371 20.369 1.00 80.38 110 LEU A CA 1
ATOM 873 C C . LEU A 1 110 ? -19.744 12.234 19.181 1.00 80.38 110 LEU A C 1
ATOM 875 O O . LEU A 1 110 ? -19.357 13.386 19.359 1.00 80.38 110 LEU A O 1
ATOM 879 N N . GLN A 1 111 ? -19.842 11.678 17.974 1.00 83.50 111 GLN A N 1
ATOM 880 C CA . GLN A 1 111 ? -19.396 12.344 16.759 1.00 83.50 111 GLN A CA 1
ATOM 881 C C . GLN A 1 111 ? -20.229 11.880 15.564 1.00 83.50 111 GLN A C 1
ATOM 883 O O . GLN A 1 111 ? -20.499 10.692 15.413 1.00 83.50 111 GLN A O 1
ATOM 888 N N . LYS A 1 112 ? -20.615 12.816 14.697 1.00 88.12 112 LYS A N 1
ATOM 889 C CA . LYS A 1 112 ? -21.148 12.522 13.361 1.00 88.12 112 LYS A CA 1
ATOM 890 C C . LYS A 1 112 ? -20.102 12.906 12.322 1.00 88.12 112 LYS A C 1
ATOM 892 O O . LYS A 1 112 ? -19.315 13.815 12.574 1.00 88.12 112 LYS A O 1
ATOM 897 N N . ALA A 1 113 ? -20.070 12.193 11.202 1.00 87.88 113 ALA A N 1
ATOM 898 C CA . ALA A 1 113 ? -19.161 12.513 10.111 1.00 87.88 113 ALA A CA 1
ATOM 899 C C . ALA A 1 113 ? -19.572 13.833 9.443 1.00 87.88 113 ALA A C 1
ATOM 901 O O . ALA A 1 113 ? -20.739 14.021 9.088 1.00 87.88 113 ALA A O 1
ATOM 902 N N . ASP A 1 114 ? -18.606 14.732 9.266 1.00 88.56 114 ASP A N 1
ATOM 903 C CA . ASP A 1 114 ? -18.803 15.995 8.564 1.00 88.56 114 ASP A CA 1
ATOM 904 C C . ASP A 1 114 ? -18.450 15.808 7.083 1.00 88.56 114 ASP A C 1
ATOM 906 O O . ASP A 1 114 ? -17.282 15.566 6.767 1.00 88.56 114 ASP A O 1
ATOM 910 N N . PRO A 1 115 ? -19.395 15.993 6.142 1.00 85.94 115 PRO A N 1
ATOM 911 C CA . PRO A 1 115 ? -19.172 15.668 4.730 1.00 85.94 115 PRO A CA 1
ATOM 912 C C . PRO A 1 115 ? -18.068 16.511 4.071 1.00 85.94 115 PRO A C 1
ATOM 914 O O . PRO A 1 115 ? -17.522 16.115 3.050 1.00 85.94 115 PRO A O 1
ATOM 917 N N . ALA A 1 116 ? -17.723 17.669 4.645 1.00 88.88 116 ALA A N 1
ATOM 918 C CA . ALA A 1 116 ? -16.656 18.535 4.140 1.00 88.88 116 ALA A CA 1
ATOM 919 C C . ALA A 1 116 ? -15.241 18.043 4.496 1.00 88.88 116 ALA A C 1
ATOM 921 O O . ALA A 1 116 ? -14.291 18.359 3.783 1.00 88.88 116 ALA A O 1
ATOM 922 N N . PHE A 1 117 ? -15.096 17.304 5.599 1.00 84.56 117 PHE A N 1
ATOM 923 C CA . PHE A 1 117 ? -13.810 16.798 6.092 1.00 84.56 117 PHE A CA 1
ATOM 924 C C . PHE A 1 117 ? -13.693 15.276 5.980 1.00 84.56 117 PHE A C 1
ATOM 926 O O . PHE A 1 117 ? -12.650 14.719 6.316 1.00 84.56 117 PHE A O 1
ATOM 933 N N . GLN A 1 118 ? -14.756 14.605 5.535 1.00 88.62 118 GLN A N 1
ATOM 934 C CA . GLN A 1 118 ? -14.801 13.160 5.392 1.00 88.62 118 GLN A CA 1
ATOM 935 C C . GLN A 1 118 ? -13.904 12.693 4.243 1.00 88.62 118 GLN A C 1
ATOM 937 O O . GLN A 1 118 ? -13.977 13.189 3.118 1.00 88.62 118 GLN A O 1
ATOM 942 N N . GLU A 1 119 ? -13.061 11.709 4.535 1.00 88.69 119 GLU A N 1
ATOM 943 C CA . GLU A 1 119 ? -12.181 11.087 3.555 1.00 88.69 119 GLU A CA 1
ATOM 944 C C . GLU A 1 119 ? -12.994 10.345 2.487 1.00 88.69 119 GLU A C 1
ATOM 946 O O . GLU A 1 119 ? -13.966 9.646 2.781 1.00 88.69 119 GLU A O 1
ATOM 951 N N . THR A 1 120 ? -12.591 10.477 1.225 1.00 89.69 120 THR A N 1
ATOM 952 C CA . THR A 1 120 ? -13.263 9.850 0.081 1.00 89.69 120 THR A CA 1
ATOM 953 C C . THR A 1 120 ? -12.883 8.376 -0.060 1.00 89.69 120 THR A C 1
ATOM 955 O O . THR A 1 120 ? -11.718 8.033 0.108 1.00 89.69 120 THR A O 1
ATOM 958 N N . LEU A 1 121 ? -13.813 7.521 -0.498 1.00 88.69 121 LEU A N 1
ATOM 959 C CA . LEU A 1 121 ? -13.548 6.100 -0.813 1.00 88.69 121 LEU A CA 1
ATOM 960 C C . LEU A 1 121 ? -12.716 5.871 -2.088 1.00 88.69 121 LEU A C 1
ATOM 962 O O . LEU A 1 121 ? -12.398 4.731 -2.428 1.00 88.69 121 LEU A O 1
ATOM 966 N N . VAL A 1 122 ? -12.379 6.940 -2.807 1.00 86.50 122 VAL A N 1
ATOM 967 C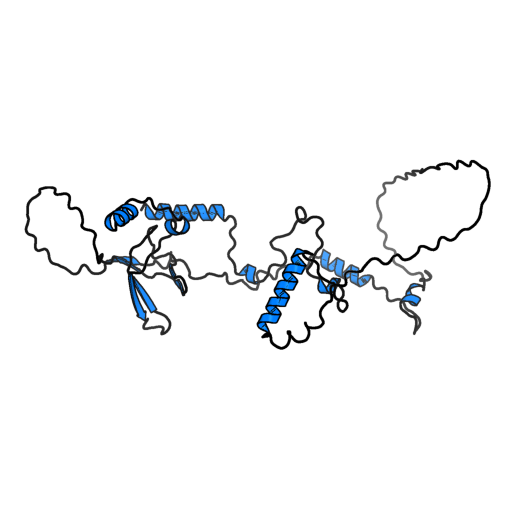 CA . VAL A 1 122 ? -11.612 6.882 -4.050 1.00 86.50 122 VAL A CA 1
ATOM 968 C C . VAL A 1 122 ? -10.204 6.362 -3.754 1.00 86.50 122 VAL A C 1
ATOM 970 O O . VAL A 1 122 ? -9.413 7.026 -3.090 1.00 86.50 122 VAL A O 1
ATOM 973 N N . CYS A 1 123 ? -9.908 5.160 -4.248 1.00 83.62 123 CYS A N 1
ATOM 974 C CA . CYS A 1 123 ? -8.602 4.514 -4.096 1.00 83.62 123 CYS A CA 1
ATOM 975 C C . CYS A 1 123 ? -7.703 4.695 -5.330 1.00 83.62 123 CYS A C 1
ATOM 977 O O . CYS A 1 123 ? -6.488 4.550 -5.220 1.00 83.62 123 CYS A O 1
ATOM 979 N N . GLU A 1 124 ? -8.291 5.031 -6.479 1.00 86.00 124 GLU A N 1
ATOM 980 C CA . GLU A 1 124 ? -7.606 5.175 -7.765 1.00 86.00 124 GLU A CA 1
ATOM 981 C C . GLU A 1 124 ? -7.905 6.544 -8.375 1.00 86.00 124 GLU A C 1
ATOM 983 O O . GLU A 1 124 ? -9.027 7.050 -8.292 1.00 86.00 124 GLU A O 1
ATOM 988 N N . VAL A 1 125 ? -6.896 7.140 -9.001 1.00 85.88 125 VAL A N 1
ATOM 989 C CA . VAL A 1 125 ? -7.059 8.335 -9.828 1.00 85.88 125 VAL A CA 1
ATOM 990 C C . VAL A 1 125 ? -7.722 7.906 -11.131 1.00 85.88 125 VAL A C 1
ATOM 992 O O . VAL A 1 125 ? -7.271 6.956 -11.765 1.00 85.88 125 VAL A O 1
ATOM 995 N N . VAL A 1 126 ? -8.785 8.601 -11.539 1.00 84.56 126 VAL A N 1
ATOM 996 C CA . VAL A 1 126 ? -9.347 8.450 -12.886 1.00 84.56 126 VAL A CA 1
ATOM 997 C C . VAL A 1 126 ? -8.412 9.195 -13.840 1.00 84.56 126 VAL A C 1
ATOM 999 O O . VAL A 1 126 ? -8.377 10.425 -13.766 1.00 84.56 126 VAL A O 1
ATOM 1002 N N . PRO A 1 127 ? -7.632 8.498 -14.687 1.00 77.44 127 PRO A N 1
ATOM 1003 C CA . PRO A 1 127 ? -6.700 9.163 -15.586 1.00 77.44 127 PRO A CA 1
ATOM 1004 C C . PRO A 1 127 ? -7.485 9.937 -16.641 1.00 77.44 127 PRO A C 1
ATOM 1006 O O . PRO A 1 127 ? -8.430 9.392 -17.219 1.00 77.44 127 PRO A O 1
ATOM 1009 N N . ASP A 1 128 ? -7.095 11.180 -16.913 1.00 78.12 128 ASP A N 1
ATOM 1010 C CA . ASP A 1 128 ? -7.632 11.903 -18.060 1.00 78.12 128 ASP A CA 1
ATOM 1011 C C . ASP A 1 128 ? -7.011 11.311 -19.340 1.00 78.12 128 ASP A C 1
ATOM 1013 O O . ASP A 1 128 ? -5.783 11.323 -19.485 1.00 78.12 128 ASP A O 1
ATOM 1017 N N . PRO A 1 129 ? -7.813 10.764 -20.274 1.00 70.94 129 PRO A N 1
ATOM 1018 C CA . PRO A 1 129 ? -7.293 10.174 -21.505 1.00 70.94 129 PRO A CA 1
ATOM 1019 C C . PRO A 1 129 ? -6.504 11.168 -22.371 1.00 70.94 129 PRO A C 1
ATOM 1021 O O . PRO A 1 129 ? -5.696 10.729 -23.183 1.00 70.94 129 PRO A O 1
ATOM 1024 N N . MET A 1 130 ? -6.702 12.480 -22.201 1.00 68.44 130 MET A N 1
ATOM 1025 C CA . MET A 1 130 ? -6.069 13.505 -23.037 1.00 68.44 130 MET A CA 1
ATOM 1026 C C . MET A 1 130 ? -4.755 14.063 -22.454 1.00 68.44 130 MET A C 1
ATOM 1028 O O . MET A 1 130 ? -4.036 14.779 -23.148 1.00 68.44 130 MET A O 1
ATOM 1032 N N . GLU A 1 131 ? -4.390 13.724 -21.210 1.00 63.53 131 GLU A N 1
ATOM 1033 C CA . GLU A 1 131 ? -3.178 14.248 -20.548 1.00 63.53 131 GLU A CA 1
ATOM 1034 C C . GLU A 1 131 ? -1.856 13.672 -21.102 1.00 63.53 131 GLU A C 1
ATOM 1036 O O . GLU A 1 131 ? -0.786 14.223 -20.840 1.00 63.53 131 GLU A O 1
ATOM 1041 N N . GLY A 1 132 ? -1.907 12.594 -21.895 1.00 59.19 132 GLY A N 1
ATOM 1042 C CA . GLY A 1 132 ? -0.733 11.907 -22.455 1.00 59.19 132 GLY A CA 1
ATOM 1043 C C . GLY A 1 132 ? -0.519 12.062 -23.966 1.00 59.19 132 GLY A C 1
ATOM 1044 O O . GLY A 1 132 ? 0.459 11.537 -24.487 1.00 59.19 132 GLY A O 1
ATOM 1045 N N . GLU A 1 133 ? -1.400 12.763 -24.686 1.00 58.97 133 GLU A N 1
ATOM 1046 C CA . GLU A 1 133 ? -1.371 12.827 -26.162 1.00 58.97 133 GLU A CA 1
ATOM 1047 C C . GLU A 1 133 ? -0.516 13.980 -26.727 1.00 58.97 133 GLU A C 1
ATOM 1049 O O . GLU A 1 133 ? -0.513 14.233 -27.932 1.00 58.97 133 GLU A O 1
ATOM 1054 N N . GLN A 1 134 ? 0.249 14.679 -25.884 1.00 50.47 134 GLN A N 1
ATOM 1055 C CA . GLN A 1 134 ? 1.020 15.857 -26.289 1.00 50.47 134 GLN A CA 1
ATOM 1056 C C . GLN A 1 134 ? 2.536 15.606 -26.333 1.00 50.47 134 GLN A C 1
ATOM 1058 O O . GLN A 1 134 ? 3.319 16.365 -25.767 1.00 50.47 134 GLN A O 1
ATOM 1063 N N . THR A 1 135 ? 2.978 14.582 -27.057 1.00 53.12 135 THR A N 1
ATOM 1064 C CA . THR A 1 135 ? 4.342 14.553 -27.605 1.00 53.12 135 THR A CA 1
ATOM 1065 C C . THR A 1 135 ? 4.236 14.814 -29.098 1.00 53.12 135 THR A C 1
ATOM 1067 O O . THR A 1 135 ? 4.038 13.894 -29.890 1.00 53.12 135 THR A O 1
ATOM 1070 N N . TRP A 1 136 ? 4.303 16.089 -29.491 1.00 61.25 136 TRP A N 1
ATOM 1071 C CA . TRP A 1 136 ? 4.603 16.417 -30.883 1.00 61.25 136 TRP A CA 1
ATOM 1072 C C . TRP A 1 136 ? 5.937 15.740 -31.222 1.00 61.25 136 TRP A C 1
ATOM 1074 O O . TRP A 1 136 ? 6.888 15.953 -30.465 1.00 61.25 136 TRP A O 1
ATOM 1084 N N . PRO A 1 137 ? 6.028 14.931 -32.295 1.00 54.19 137 PRO A N 1
ATOM 1085 C CA . PRO A 1 137 ? 7.318 14.457 -32.770 1.00 54.19 137 PRO A CA 1
ATOM 1086 C C . PRO A 1 137 ? 8.222 15.671 -32.963 1.00 54.19 137 PRO A C 1
ATOM 1088 O O . PRO A 1 137 ? 7.810 16.660 -33.577 1.00 54.19 137 PRO A O 1
ATOM 1091 N N . THR A 1 138 ? 9.412 15.642 -32.377 1.00 65.44 138 THR A N 1
ATOM 1092 C CA . THR A 1 138 ? 10.374 16.729 -32.541 1.00 65.44 138 THR A CA 1
ATOM 1093 C C . THR A 1 138 ? 10.759 16.826 -34.017 1.00 65.44 138 THR A C 1
ATOM 1095 O O . THR A 1 138 ? 10.891 15.817 -34.710 1.00 65.44 138 THR A O 1
ATOM 1098 N N . ASP A 1 139 ? 10.959 18.048 -34.519 1.00 65.75 139 ASP A N 1
ATOM 1099 C CA . ASP A 1 139 ? 11.349 18.288 -35.920 1.00 65.75 139 ASP A CA 1
ATOM 1100 C C . ASP A 1 139 ? 12.624 17.521 -36.324 1.00 65.75 139 ASP A C 1
ATOM 1102 O O . ASP A 1 139 ? 12.866 17.277 -37.504 1.00 65.75 139 ASP A O 1
ATOM 1106 N N . GLU A 1 140 ? 13.443 17.134 -35.347 1.00 68.06 140 GLU A N 1
ATOM 1107 C CA . GLU A 1 140 ? 14.645 16.321 -35.526 1.00 68.06 140 GLU A CA 1
ATOM 1108 C C . GLU A 1 140 ? 14.315 14.862 -35.879 1.00 68.06 140 GLU A C 1
ATOM 1110 O O . GLU A 1 140 ? 14.903 14.324 -36.815 1.00 68.06 140 GLU A O 1
ATOM 1115 N N . GLU A 1 141 ? 13.309 14.254 -35.241 1.00 68.88 141 GLU A N 1
ATOM 1116 C CA . GLU A 1 141 ? 12.875 12.878 -35.531 1.00 68.88 141 GLU A CA 1
ATOM 1117 C C . GLU A 1 141 ? 12.167 12.776 -36.892 1.00 68.88 141 GLU A C 1
ATOM 1119 O O . GLU A 1 141 ? 12.323 11.791 -37.619 1.00 68.88 141 GLU A O 1
ATOM 1124 N N . ILE A 1 142 ? 11.428 13.821 -37.285 1.00 75.06 142 ILE A N 1
ATOM 1125 C CA . ILE A 1 142 ? 10.797 13.907 -38.612 1.00 75.06 142 ILE A CA 1
ATOM 1126 C C . ILE A 1 142 ? 11.871 14.024 -39.701 1.00 75.06 142 ILE A C 1
ATOM 1128 O O . ILE A 1 142 ? 11.808 13.315 -40.708 1.00 75.06 142 ILE A O 1
ATOM 1132 N N . LYS A 1 143 ? 12.886 14.870 -39.483 1.00 72.00 143 LYS A N 1
ATOM 1133 C CA . LYS A 1 143 ? 14.011 15.023 -40.416 1.00 72.00 143 LYS A CA 1
ATOM 1134 C C . LYS A 1 143 ? 14.827 13.743 -40.532 1.00 72.00 143 LYS A C 1
ATOM 1136 O O . LYS A 1 143 ? 15.186 13.368 -41.643 1.00 72.00 143 LYS A O 1
ATOM 1141 N N . GLU A 1 144 ? 15.081 13.037 -39.434 1.00 72.75 144 GLU A N 1
ATOM 1142 C CA . GLU A 1 144 ? 15.816 11.768 -39.459 1.00 72.75 144 GLU A CA 1
ATOM 1143 C C . GLU A 1 144 ? 15.026 10.662 -40.191 1.00 72.75 144 GLU A C 1
ATOM 1145 O O . GLU A 1 144 ? 15.585 9.898 -40.987 1.00 72.75 144 GLU A O 1
ATOM 1150 N N . ALA A 1 145 ? 13.698 10.630 -40.040 1.00 66.31 145 ALA A N 1
ATOM 1151 C CA . ALA A 1 145 ? 12.821 9.752 -40.817 1.00 66.31 145 ALA A CA 1
ATOM 1152 C C . ALA A 1 145 ? 12.763 10.118 -42.318 1.00 66.31 145 ALA A C 1
ATOM 1154 O O . ALA A 1 145 ? 12.634 9.229 -43.164 1.00 66.31 145 ALA A O 1
ATOM 1155 N N . GLU A 1 146 ? 12.869 11.399 -42.680 1.00 67.81 146 GLU A N 1
ATOM 1156 C CA . GLU A 1 146 ? 12.958 11.840 -44.081 1.00 67.81 146 GLU A CA 1
ATOM 1157 C C . GLU A 1 146 ? 14.330 11.542 -44.702 1.00 67.81 146 GLU A C 1
ATOM 1159 O O . GLU A 1 146 ? 14.385 11.015 -45.814 1.00 67.81 146 GLU A O 1
ATOM 1164 N N . LEU A 1 147 ? 15.423 11.778 -43.970 1.00 63.19 147 LEU A N 1
ATOM 1165 C CA . LEU A 1 147 ? 16.802 11.465 -44.372 1.00 63.19 147 LEU A CA 1
ATOM 1166 C C . LEU A 1 147 ? 17.021 9.960 -44.585 1.00 63.19 147 LEU A C 1
ATOM 1168 O O . LEU A 1 147 ? 17.687 9.540 -45.530 1.00 63.19 147 LEU A O 1
ATOM 1172 N N . THR A 1 148 ? 16.421 9.118 -43.742 1.00 61.94 148 THR A N 1
ATOM 1173 C CA . THR A 1 148 ? 16.487 7.655 -43.906 1.00 61.94 148 THR A CA 1
ATOM 1174 C C . THR A 1 148 ? 15.637 7.146 -45.074 1.00 61.94 148 THR A C 1
ATOM 1176 O O . THR A 1 148 ? 15.947 6.101 -45.653 1.00 61.94 148 THR A O 1
ATOM 1179 N N . ARG A 1 149 ? 14.580 7.871 -45.465 1.00 59.94 149 ARG A N 1
ATOM 1180 C CA . ARG A 1 149 ? 13.725 7.521 -46.613 1.00 59.94 149 ARG A CA 1
ATOM 1181 C C . ARG A 1 149 ? 14.271 8.025 -47.951 1.00 59.94 149 ARG A C 1
ATOM 1183 O O . ARG A 1 149 ? 14.044 7.355 -48.958 1.00 59.94 149 ARG A O 1
ATOM 1190 N N . SER A 1 150 ? 14.989 9.148 -47.978 1.00 56.38 150 SER A N 1
ATOM 1191 C CA . SER A 1 150 ? 15.501 9.769 -49.210 1.00 56.38 150 SER A CA 1
ATOM 1192 C C . SER A 1 150 ? 16.730 9.069 -49.809 1.00 56.38 150 SER A C 1
ATOM 1194 O O . SER A 1 150 ? 16.963 9.185 -51.009 1.00 56.38 150 SER A O 1
ATOM 1196 N N . ASN A 1 151 ? 17.452 8.249 -49.037 1.00 56.81 151 ASN A N 1
ATOM 1197 C CA . ASN A 1 151 ? 18.660 7.545 -49.498 1.00 56.81 151 ASN A CA 1
ATOM 1198 C C . ASN A 1 151 ? 18.415 6.216 -50.249 1.00 56.81 151 ASN A C 1
ATOM 1200 O O . ASN A 1 151 ? 19.357 5.463 -50.503 1.00 56.81 151 ASN A O 1
ATOM 1204 N N . ARG A 1 152 ? 17.176 5.884 -50.641 1.00 59.38 152 ARG A N 1
ATOM 1205 C CA . ARG A 1 152 ? 16.902 4.694 -51.478 1.00 59.38 152 ARG A CA 1
ATOM 1206 C C . ARG A 1 152 ? 16.935 5.054 -52.965 1.00 59.38 152 ARG A C 1
ATOM 1208 O O . ARG A 1 152 ? 15.895 5.192 -53.603 1.00 59.38 152 ARG A O 1
ATOM 1215 N N . ILE A 1 153 ? 18.138 5.170 -53.523 1.00 61.38 153 ILE A N 1
ATOM 1216 C CA . ILE A 1 153 ? 18.355 5.284 -54.972 1.00 61.38 153 ILE A CA 1
ATOM 1217 C C . ILE A 1 153 ? 17.917 3.970 -55.639 1.00 61.38 153 ILE A C 1
ATOM 1219 O O . ILE A 1 153 ? 18.439 2.894 -55.346 1.00 61.38 153 ILE A O 1
ATOM 1223 N N . VAL A 1 154 ? 16.925 4.039 -56.531 1.00 60.84 154 VAL A N 1
ATOM 1224 C CA . VAL A 1 154 ? 16.452 2.877 -57.299 1.00 60.84 154 VAL A CA 1
ATOM 1225 C C . VAL A 1 154 ? 17.360 2.693 -58.515 1.00 60.84 154 VAL A C 1
ATOM 1227 O O . VAL A 1 154 ? 17.190 3.361 -59.535 1.00 60.84 154 VAL A O 1
ATOM 1230 N N . LYS A 1 155 ? 18.321 1.769 -58.418 1.00 64.31 155 LYS A N 1
ATOM 1231 C CA . LYS A 1 155 ? 19.202 1.395 -59.533 1.00 64.31 155 LYS A CA 1
ATOM 1232 C C . LYS A 1 155 ? 18.388 0.760 -60.666 1.00 64.31 155 LYS A C 1
ATOM 1234 O O . LYS A 1 155 ? 17.612 -0.172 -60.442 1.00 64.31 155 LYS A O 1
ATOM 1239 N N . LYS A 1 156 ? 18.556 1.242 -61.901 1.00 73.12 156 LYS A N 1
ATOM 1240 C CA . LYS A 1 156 ? 17.964 0.612 -63.093 1.00 73.12 156 LYS A CA 1
ATOM 1241 C C . LYS A 1 156 ? 18.829 -0.574 -63.504 1.00 73.12 156 LYS A C 1
ATOM 1243 O O . LYS A 1 156 ? 19.833 -0.403 -64.183 1.00 73.12 156 LYS A O 1
ATOM 1248 N N . VAL A 1 157 ? 18.426 -1.774 -63.099 1.00 75.12 157 VAL A N 1
ATOM 1249 C CA . VAL A 1 157 ? 19.165 -3.007 -63.394 1.00 75.12 157 VAL A CA 1
ATOM 1250 C C . VAL A 1 157 ? 18.460 -3.816 -64.496 1.00 75.12 157 VAL A C 1
ATOM 1252 O O . VAL A 1 157 ? 17.224 -3.833 -64.532 1.00 75.12 157 VAL A O 1
ATOM 1255 N N . PRO A 1 158 ? 19.191 -4.476 -65.422 1.00 81.88 158 PRO A N 1
ATOM 1256 C CA . PRO A 1 158 ? 18.590 -5.363 -66.417 1.00 81.88 158 PRO A CA 1
ATOM 1257 C C . PRO A 1 158 ? 17.665 -6.434 -65.812 1.00 81.88 158 PRO A C 1
ATOM 1259 O O . PRO A 1 158 ? 17.891 -6.947 -64.719 1.00 81.88 158 PRO A O 1
ATOM 1262 N N . LYS A 1 159 ? 16.605 -6.808 -66.541 1.00 79.50 159 LYS A N 1
ATOM 1263 C CA . LYS A 1 159 ? 15.637 -7.813 -66.072 1.00 79.50 159 LYS A CA 1
ATOM 1264 C C . LYS A 1 159 ? 16.333 -9.162 -65.850 1.00 79.50 159 LYS A C 1
ATOM 1266 O O . LYS A 1 159 ? 16.867 -9.730 -66.797 1.00 79.50 159 LYS A O 1
ATOM 1271 N N . GLY A 1 160 ? 16.261 -9.684 -64.625 1.00 82.12 160 GLY A N 1
ATOM 1272 C CA . GLY A 1 160 ? 16.787 -11.007 -64.262 1.00 82.12 160 GLY A CA 1
ATOM 1273 C C . GLY A 1 160 ? 18.127 -11.008 -63.521 1.00 82.12 160 GLY A C 1
ATOM 1274 O O . GLY A 1 160 ? 18.642 -12.083 -63.238 1.00 82.12 160 GLY A O 1
ATOM 1275 N N . THR A 1 161 ? 18.688 -9.848 -63.180 1.00 81.44 161 THR A N 1
ATOM 1276 C CA . THR A 1 161 ? 19.868 -9.765 -62.305 1.00 81.44 161 THR A CA 1
ATOM 1277 C C . THR A 1 161 ? 19.492 -9.985 -60.842 1.00 81.44 161 THR A C 1
ATOM 1279 O O . THR A 1 161 ? 18.501 -9.423 -60.369 1.00 81.44 161 THR A O 1
ATOM 1282 N N . SER A 1 162 ? 20.296 -10.752 -60.107 1.00 84.50 162 SER A N 1
ATOM 1283 C CA . SER A 1 162 ? 20.137 -10.882 -58.654 1.00 84.50 162 SER A CA 1
ATOM 1284 C C . SER A 1 162 ? 20.597 -9.621 -57.914 1.00 84.50 162 SER A C 1
ATOM 1286 O O . SER A 1 162 ? 21.389 -8.839 -58.439 1.00 84.50 162 SER A O 1
ATOM 1288 N N . GLU A 1 163 ? 20.139 -9.443 -56.672 1.00 81.00 163 GLU A N 1
ATOM 1289 C CA . GLU A 1 163 ? 20.548 -8.325 -55.808 1.00 81.00 163 GLU A CA 1
ATOM 1290 C C . GLU A 1 163 ? 22.075 -8.265 -55.646 1.00 81.00 163 GLU A C 1
ATOM 1292 O O . GLU A 1 163 ? 22.683 -7.207 -55.797 1.00 81.00 163 GLU A O 1
ATOM 1297 N N . TYR A 1 164 ? 22.719 -9.427 -55.485 1.00 81.44 164 TYR A N 1
ATOM 1298 C CA . TYR A 1 164 ? 24.176 -9.525 -55.463 1.00 81.44 164 TYR A CA 1
ATOM 1299 C C . TYR A 1 164 ? 24.803 -8.995 -56.758 1.00 81.44 164 TYR A C 1
ATOM 1301 O O . TYR A 1 164 ? 25.667 -8.133 -56.689 1.00 81.44 164 TYR A O 1
ATOM 1309 N N . GLN A 1 165 ? 24.343 -9.438 -57.935 1.00 82.31 165 GLN A N 1
ATOM 1310 C CA . GLN A 1 165 ? 24.868 -8.971 -59.228 1.00 82.31 165 GLN A CA 1
ATOM 1311 C C . GLN A 1 165 ? 24.644 -7.470 -59.447 1.00 82.31 165 GLN A C 1
ATOM 1313 O O . GLN A 1 165 ? 25.507 -6.801 -60.007 1.00 82.31 165 GLN A O 1
ATOM 1318 N N . SER A 1 166 ? 23.516 -6.931 -58.980 1.00 81.06 166 SER A N 1
ATOM 1319 C CA . SER A 1 166 ? 23.218 -5.502 -59.094 1.00 81.06 166 SER A CA 1
ATOM 1320 C C . SER A 1 166 ? 24.128 -4.608 -58.251 1.00 81.06 166 SER A C 1
ATOM 1322 O O . SER A 1 166 ? 24.366 -3.463 -58.627 1.00 81.06 166 SER A O 1
ATOM 1324 N N . SER A 1 167 ? 24.686 -5.130 -57.154 1.00 80.12 167 SER A N 1
ATOM 1325 C CA . SER A 1 167 ? 25.633 -4.400 -56.302 1.00 80.12 167 SER A CA 1
ATOM 1326 C C . SER A 1 167 ? 27.015 -4.220 -56.938 1.00 80.12 167 SER A C 1
ATOM 1328 O O . SER A 1 167 ? 27.748 -3.331 -56.521 1.00 80.12 167 SER A O 1
ATOM 1330 N N . TRP A 1 168 ? 27.362 -5.025 -57.951 1.00 80.00 168 TRP A N 1
ATOM 1331 C CA . TRP A 1 168 ? 28.628 -4.923 -58.696 1.00 80.00 168 TRP A CA 1
ATOM 1332 C C . TRP A 1 168 ? 28.569 -3.976 -59.894 1.00 80.00 168 TRP A C 1
ATOM 1334 O O . TRP A 1 168 ? 29.604 -3.681 -60.489 1.00 80.00 168 TRP A O 1
ATOM 1344 N N . ILE A 1 169 ? 27.378 -3.518 -60.279 1.00 75.38 169 ILE A N 1
ATOM 1345 C CA . ILE A 1 169 ? 27.235 -2.535 -61.348 1.00 75.38 169 ILE A CA 1
ATOM 1346 C C . ILE A 1 169 ? 27.647 -1.189 -60.751 1.00 75.38 169 ILE A C 1
ATOM 1348 O O . ILE A 1 169 ? 26.876 -0.561 -60.020 1.00 75.38 169 ILE A O 1
ATOM 1352 N N . LEU A 1 170 ? 28.903 -0.816 -61.002 1.00 61.47 170 LEU A N 1
ATOM 1353 C CA . LEU A 1 170 ? 29.426 0.520 -60.749 1.00 61.47 170 LEU A CA 1
ATOM 1354 C C . LEU A 1 170 ? 28.650 1.495 -61.640 1.00 61.47 170 LEU A C 1
ATOM 1356 O O . LEU A 1 170 ? 28.440 1.227 -62.823 1.00 61.47 170 LEU A O 1
ATOM 1360 N N . GLU A 1 171 ? 28.158 2.573 -61.043 1.00 59.62 171 GLU A N 1
ATOM 1361 C CA . GLU A 1 171 ? 27.564 3.682 -61.781 1.00 59.62 171 GLU A CA 1
ATOM 1362 C C . GLU A 1 171 ? 28.703 4.341 -62.572 1.00 59.62 171 GLU A C 1
ATOM 1364 O O . GLU A 1 171 ? 29.666 4.813 -61.973 1.00 59.62 171 GLU A O 1
ATOM 1369 N N . ASP A 1 172 ? 28.655 4.294 -63.908 1.00 45.50 172 ASP A N 1
ATOM 1370 C CA . ASP A 1 172 ? 29.482 5.191 -64.718 1.00 45.50 172 ASP A CA 1
ATOM 1371 C C . ASP A 1 172 ? 28.965 6.608 -64.435 1.00 45.50 172 ASP A C 1
ATOM 1373 O O . ASP A 1 172 ? 27.839 6.947 -64.812 1.00 45.50 172 ASP A O 1
ATOM 1377 N N . ASP A 1 173 ? 29.768 7.407 -63.728 1.00 50.28 173 ASP A N 1
ATOM 1378 C CA . ASP A 1 173 ? 29.591 8.849 -63.531 1.00 50.28 173 ASP A CA 1
ATOM 1379 C C . ASP A 1 173 ? 29.747 9.587 -64.875 1.00 50.28 173 ASP A C 1
ATOM 1381 O O . ASP A 1 173 ? 30.703 10.327 -65.110 1.00 50.28 173 ASP A O 1
ATOM 1385 N N . GLU A 1 174 ? 28.814 9.364 -65.797 1.00 47.78 174 GLU A N 1
ATOM 1386 C CA . GLU A 1 174 ? 28.804 10.008 -67.106 1.00 47.78 174 GLU A CA 1
ATOM 1387 C C . GLU A 1 174 ? 27.373 10.416 -67.500 1.00 47.78 174 GLU A C 1
ATOM 1389 O O . GLU A 1 174 ? 26.807 9.922 -68.471 1.00 47.78 174 GLU A O 1
ATOM 1394 N N . ASP A 1 175 ? 26.774 11.345 -66.740 1.00 37.12 175 ASP A N 1
ATOM 1395 C CA . ASP A 1 175 ? 25.988 12.421 -67.359 1.00 37.12 175 ASP A CA 1
ATOM 1396 C C . ASP A 1 175 ? 25.923 13.691 -66.489 1.00 37.12 175 ASP A C 1
ATOM 1398 O O . ASP A 1 175 ? 25.651 13.671 -65.289 1.00 37.12 175 ASP A O 1
ATOM 1402 N N . HIS A 1 176 ? 26.190 14.814 -67.146 1.00 40.94 176 HIS A N 1
ATOM 1403 C CA . HIS A 1 176 ? 26.200 16.175 -66.628 1.00 40.94 176 HIS A CA 1
ATOM 1404 C C . HIS A 1 176 ? 24.779 16.707 -66.359 1.00 40.94 176 HIS A C 1
ATOM 1406 O O . HIS A 1 176 ? 23.882 16.503 -67.174 1.00 40.94 176 HIS A O 1
ATOM 1412 N N . GLY A 1 177 ? 24.603 17.547 -65.327 1.00 33.69 177 GLY A N 1
ATOM 1413 C CA . GLY A 1 177 ? 23.478 18.495 -65.297 1.00 33.69 177 GLY A CA 1
ATOM 1414 C C . GLY A 1 177 ? 23.092 19.082 -63.937 1.00 33.69 177 GLY A C 1
ATOM 1415 O O . GLY A 1 177 ? 22.196 18.563 -63.288 1.00 33.69 177 GLY A O 1
ATOM 1416 N N . GLU A 1 178 ? 23.715 20.213 -63.590 1.00 40.91 178 GLU A N 1
ATOM 1417 C CA . GLU A 1 178 ? 23.147 21.334 -62.812 1.00 40.91 178 GLU A CA 1
ATOM 1418 C C . GLU A 1 178 ? 22.541 21.066 -61.413 1.00 40.91 178 GLU A C 1
ATOM 1420 O O . GLU A 1 178 ? 21.371 20.724 -61.275 1.00 40.91 178 GLU A O 1
ATOM 1425 N N . ASN A 1 179 ? 23.276 21.449 -60.360 1.00 32.41 179 ASN A N 1
ATOM 1426 C CA . ASN A 1 179 ? 22.770 22.486 -59.451 1.00 32.41 179 ASN A CA 1
ATOM 1427 C C . ASN A 1 179 ? 23.936 23.200 -58.748 1.00 32.41 179 ASN A C 1
ATOM 1429 O O . ASN A 1 179 ? 24.471 22.739 -57.741 1.00 32.41 179 ASN A O 1
ATOM 1433 N N . ASP A 1 180 ? 24.331 24.322 -59.339 1.00 39.69 180 ASP A N 1
ATOM 1434 C CA . ASP A 1 180 ? 25.125 25.367 -58.709 1.00 39.69 180 ASP A CA 1
ATOM 1435 C C . ASP A 1 180 ? 24.269 26.042 -57.627 1.00 39.69 180 ASP A C 1
ATOM 1437 O O . ASP A 1 180 ? 23.259 26.675 -57.931 1.00 39.69 180 ASP A O 1
ATOM 1441 N N . ASN A 1 181 ? 24.655 25.896 -56.361 1.00 36.47 181 ASN A N 1
ATOM 1442 C CA . ASN A 1 181 ? 24.253 26.849 -55.336 1.00 36.47 181 ASN A CA 1
ATOM 1443 C C . ASN A 1 181 ? 25.407 27.043 -54.353 1.00 36.47 181 ASN A C 1
ATOM 1445 O O . ASN A 1 181 ? 25.504 26.376 -53.321 1.00 36.47 181 ASN A O 1
ATOM 1449 N N . GLY A 1 182 ? 26.311 27.944 -54.732 1.00 35.72 182 GLY A N 1
ATOM 1450 C CA . GLY A 1 182 ? 27.359 28.451 -53.865 1.00 35.72 182 GLY A CA 1
ATOM 1451 C C . GLY A 1 182 ? 26.816 29.249 -52.675 1.00 35.72 182 GLY A C 1
ATOM 1452 O O . GLY A 1 182 ? 25.917 30.079 -52.806 1.00 35.72 182 GLY A O 1
ATOM 1453 N N . SER A 1 183 ? 27.438 29.032 -51.519 1.00 32.12 183 SER A N 1
ATOM 1454 C CA . SER A 1 183 ? 27.637 30.060 -50.499 1.00 32.12 183 SER A CA 1
ATOM 1455 C C . SER A 1 183 ? 28.971 29.800 -49.795 1.00 32.12 183 SER A C 1
ATOM 1457 O O . SER A 1 183 ? 29.095 28.836 -49.042 1.00 32.12 183 SER A O 1
ATOM 1459 N N . ASP A 1 184 ? 29.936 30.680 -50.080 1.00 33.44 184 ASP A N 1
ATOM 1460 C CA . ASP A 1 184 ? 31.083 31.101 -49.245 1.00 33.44 184 ASP A CA 1
ATOM 1461 C C . ASP A 1 184 ? 30.665 31.310 -47.771 1.00 33.44 184 ASP A C 1
ATOM 1463 O O . ASP A 1 184 ? 29.476 31.506 -47.506 1.00 33.44 184 ASP A O 1
ATOM 1467 N N . GLU A 1 185 ? 31.493 31.309 -46.720 1.00 35.91 185 GLU A N 1
ATOM 1468 C CA . GLU A 1 185 ? 32.920 31.598 -46.422 1.00 35.91 185 GLU A CA 1
ATOM 1469 C C . GLU A 1 185 ? 33.130 30.964 -45.003 1.00 35.91 185 GLU A C 1
ATOM 1471 O O . GLU A 1 185 ? 32.166 30.866 -44.244 1.00 35.91 185 GLU A O 1
ATOM 1476 N N . ASP A 1 186 ? 34.258 30.426 -44.528 1.00 33.16 186 ASP A N 1
ATOM 1477 C CA . ASP A 1 186 ? 35.542 31.074 -44.240 1.00 33.16 186 ASP A CA 1
ATOM 1478 C C . ASP A 1 186 ? 36.570 30.004 -43.791 1.00 33.16 186 ASP A C 1
ATOM 1480 O O . ASP A 1 186 ? 36.248 28.944 -43.248 1.00 33.16 186 ASP A O 1
ATOM 1484 N N . SER A 1 187 ? 37.829 30.334 -44.037 1.00 38.88 187 SER A N 1
ATOM 1485 C CA . SER A 1 187 ? 39.064 29.575 -43.919 1.00 38.88 187 SER A CA 1
ATOM 1486 C C . SER A 1 187 ? 39.615 29.541 -42.489 1.00 38.88 187 SER A C 1
ATOM 1488 O O . SER A 1 187 ? 39.800 30.588 -41.883 1.00 38.88 187 SER A O 1
ATOM 1490 N N . THR A 1 188 ? 40.088 28.379 -42.027 1.00 33.12 188 THR A N 1
ATOM 1491 C CA . THR A 1 188 ? 41.342 28.287 -41.244 1.00 33.12 188 THR A CA 1
ATOM 1492 C C . THR A 1 188 ? 42.005 26.929 -41.481 1.00 33.12 188 THR A C 1
ATOM 1494 O O . THR A 1 188 ? 41.391 25.882 -41.295 1.00 33.12 188 THR A O 1
ATOM 1497 N N . GLY A 1 189 ? 43.246 26.956 -41.970 1.00 33.50 189 GLY A N 1
ATOM 1498 C CA . GLY A 1 189 ? 44.030 25.765 -42.281 1.00 33.50 189 GLY A CA 1
ATOM 1499 C C . GLY A 1 189 ? 44.816 25.215 -41.094 1.00 33.50 189 GLY A C 1
ATOM 1500 O O . GLY A 1 189 ? 44.990 25.896 -40.094 1.00 33.50 189 GLY A O 1
ATOM 1501 N N . GLU A 1 190 ? 45.331 23.999 -41.256 1.00 31.52 190 GLU A N 1
ATOM 1502 C CA . GLU A 1 190 ? 46.745 23.663 -41.050 1.00 31.52 190 GLU A CA 1
ATOM 1503 C C . GLU A 1 190 ? 46.984 22.214 -41.491 1.00 31.52 190 GLU A C 1
ATOM 1505 O O . GLU A 1 190 ? 46.277 21.285 -41.108 1.00 31.52 190 GLU A O 1
ATOM 1510 N N . ILE A 1 191 ? 47.978 22.053 -42.360 1.00 38.09 191 ILE A N 1
ATOM 1511 C CA . ILE A 1 191 ? 48.522 20.779 -42.815 1.00 38.09 191 ILE A CA 1
ATOM 1512 C C . ILE A 1 191 ? 49.570 20.388 -41.773 1.00 38.09 191 ILE A C 1
ATOM 1514 O O . ILE A 1 191 ? 50.525 21.137 -41.575 1.00 38.09 191 ILE A O 1
ATOM 1518 N N . MET A 1 192 ? 49.414 19.232 -41.130 1.00 35.09 192 MET A N 1
ATOM 1519 C CA . MET A 1 192 ? 50.519 18.559 -40.450 1.00 35.09 192 MET A CA 1
ATOM 1520 C C . MET A 1 192 ? 50.578 17.109 -40.919 1.00 35.09 192 MET A C 1
ATOM 1522 O O . MET A 1 192 ? 49.710 16.292 -40.616 1.00 35.09 192 MET A O 1
ATOM 1526 N N . GLU A 1 193 ? 51.613 16.850 -41.712 1.00 34.66 193 GLU A N 1
ATOM 1527 C CA . GLU A 1 193 ? 52.274 15.558 -41.825 1.00 34.66 193 GLU A CA 1
ATOM 1528 C C . GLU A 1 193 ? 52.691 15.098 -40.423 1.00 34.66 193 GLU A C 1
ATOM 1530 O O . GLU A 1 193 ? 53.235 15.897 -39.660 1.00 34.66 193 GLU A O 1
ATOM 1535 N N . ASP A 1 194 ? 52.491 13.819 -40.103 1.00 32.47 194 ASP A N 1
ATOM 1536 C CA . ASP A 1 194 ? 53.451 13.152 -39.235 1.00 32.47 194 ASP A CA 1
ATOM 1537 C C . ASP A 1 194 ? 53.637 11.686 -39.621 1.00 32.47 194 ASP A C 1
ATOM 1539 O O . ASP A 1 194 ? 52.713 10.942 -39.964 1.00 32.47 194 ASP A O 1
ATOM 1543 N N . GLU A 1 195 ? 54.913 11.355 -39.623 1.00 34.62 195 GLU A N 1
ATOM 1544 C CA . GLU A 1 195 ? 55.589 10.179 -40.123 1.00 34.62 195 GLU A CA 1
ATOM 1545 C C . GLU A 1 195 ? 55.827 9.191 -38.962 1.00 34.62 195 GLU A C 1
ATOM 1547 O O . GLU A 1 195 ? 55.681 9.528 -37.791 1.00 34.62 195 GLU A O 1
ATOM 1552 N N . MET A 1 196 ? 56.296 7.988 -39.305 1.00 31.27 196 MET A N 1
ATOM 1553 C CA . MET A 1 196 ? 56.884 6.953 -38.436 1.00 31.27 196 MET A CA 1
ATOM 1554 C C . MET A 1 196 ? 55.938 5.936 -37.778 1.00 31.27 196 MET A C 1
ATOM 1556 O O . MET A 1 196 ? 55.262 6.225 -36.802 1.00 31.27 196 MET A O 1
ATOM 1560 N N . ILE A 1 197 ? 56.080 4.668 -38.189 1.00 33.09 197 ILE A N 1
ATOM 1561 C CA . ILE A 1 197 ? 56.514 3.591 -37.283 1.00 33.09 197 ILE A CA 1
ATOM 1562 C C . ILE A 1 197 ? 57.529 2.717 -38.032 1.00 33.09 197 ILE A C 1
ATOM 1564 O O . ILE A 1 197 ? 57.362 2.374 -39.200 1.00 33.09 197 ILE A O 1
ATOM 1568 N N . ALA A 1 198 ? 58.614 2.447 -37.316 1.00 32.31 198 ALA A N 1
ATOM 1569 C CA . ALA A 1 198 ? 59.894 1.955 -37.773 1.00 32.31 198 ALA A CA 1
ATOM 1570 C C . ALA A 1 198 ? 59.980 0.432 -37.952 1.00 32.31 198 ALA A C 1
ATOM 1572 O O . ALA A 1 198 ? 59.278 -0.351 -37.312 1.00 32.31 198 ALA A O 1
ATOM 1573 N N . GLU A 1 199 ? 60.957 0.065 -38.780 1.00 29.94 199 GLU A N 1
ATOM 1574 C CA . GLU A 1 199 ? 61.628 -1.227 -38.869 1.00 29.9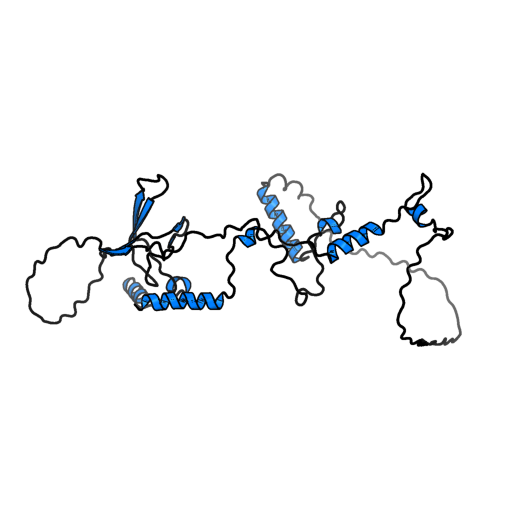4 199 GLU A CA 1
ATOM 1575 C C . GLU A 1 199 ? 62.010 -1.820 -37.499 1.00 29.94 199 GLU A C 1
ATOM 1577 O O . GLU A 1 199 ? 62.605 -1.149 -36.652 1.00 29.94 199 GLU A O 1
ATOM 1582 N N . MET A 1 200 ? 61.830 -3.135 -37.352 1.00 34.44 200 MET A N 1
ATOM 1583 C CA . MET A 1 200 ? 62.705 -3.968 -36.524 1.00 34.44 200 MET A CA 1
ATOM 1584 C C . MET A 1 200 ? 63.175 -5.187 -37.323 1.00 34.44 200 MET A C 1
ATOM 1586 O O . MET A 1 200 ? 62.474 -6.182 -37.463 1.00 34.44 200 MET A O 1
ATOM 1590 N N . LYS A 1 201 ? 64.375 -5.012 -37.882 1.00 31.08 201 LYS A N 1
ATOM 1591 C CA . LYS A 1 201 ? 65.507 -5.943 -37.992 1.00 31.08 201 LYS A CA 1
ATOM 1592 C C . LYS A 1 201 ? 65.258 -7.457 -37.892 1.00 31.08 201 LYS A C 1
ATOM 1594 O O . LYS A 1 201 ? 65.047 -8.011 -36.819 1.00 31.08 201 LYS A O 1
ATOM 1599 N N . ASP A 1 202 ? 65.479 -8.068 -39.051 1.00 28.25 202 ASP A N 1
ATOM 1600 C CA . ASP A 1 202 ? 66.281 -9.266 -39.318 1.00 28.25 202 ASP A CA 1
ATOM 1601 C C . ASP A 1 202 ? 67.503 -9.433 -38.383 1.00 28.25 202 ASP A C 1
ATOM 1603 O O . ASP A 1 202 ? 68.313 -8.512 -38.230 1.00 28.25 202 ASP A O 1
ATOM 1607 N N . ASP A 1 203 ? 67.626 -10.623 -37.789 1.00 27.80 203 ASP A N 1
ATOM 1608 C CA . ASP A 1 203 ? 68.892 -11.205 -37.339 1.00 27.80 203 ASP A CA 1
ATOM 1609 C C . ASP A 1 203 ? 68.914 -12.677 -37.772 1.00 27.80 203 ASP A C 1
ATOM 1611 O O . ASP A 1 203 ? 68.256 -13.550 -37.201 1.00 27.80 203 ASP A O 1
ATOM 1615 N N . SER A 1 204 ? 69.642 -12.908 -38.856 1.00 33.59 204 SER A N 1
ATOM 1616 C CA . SER A 1 204 ? 69.948 -14.205 -39.434 1.00 33.59 204 SER A CA 1
ATOM 1617 C C . SER A 1 204 ? 71.181 -14.800 -38.748 1.00 33.59 204 SER A C 1
ATOM 1619 O O . SER A 1 204 ? 72.243 -14.181 -38.746 1.00 33.59 204 SER A O 1
ATOM 1621 N N . THR A 1 205 ? 71.085 -16.033 -38.243 1.00 30.59 205 THR A N 1
ATOM 1622 C CA . THR A 1 205 ? 72.257 -16.897 -38.013 1.00 30.59 205 THR A CA 1
ATOM 1623 C C . THR A 1 205 ? 71.988 -18.310 -38.532 1.00 30.59 205 THR A C 1
ATOM 1625 O O . THR A 1 205 ? 70.912 -18.873 -38.342 1.00 30.59 205 THR A O 1
ATOM 1628 N N . GLU A 1 206 ? 72.966 -18.817 -39.278 1.00 32.28 206 GLU A N 1
ATOM 1629 C CA . GLU A 1 206 ? 72.943 -20.034 -40.089 1.00 32.28 206 GLU A CA 1
ATOM 1630 C C . GLU A 1 206 ? 73.261 -21.329 -39.303 1.00 32.28 206 GLU A C 1
ATOM 1632 O O . GLU A 1 206 ? 73.866 -21.293 -38.233 1.00 32.28 206 GLU A O 1
ATOM 1637 N N . GLU A 1 207 ? 72.955 -22.454 -39.973 1.00 30.61 207 GLU A N 1
ATOM 1638 C CA . GLU A 1 207 ? 73.678 -23.747 -39.984 1.00 30.61 207 GLU A CA 1
ATOM 1639 C C . GLU A 1 207 ? 73.316 -24.871 -38.973 1.00 30.61 207 GLU A C 1
ATOM 1641 O O . GLU A 1 207 ? 73.797 -24.919 -37.845 1.00 30.61 207 GLU A O 1
ATOM 1646 N N . THR A 1 208 ? 72.584 -25.880 -39.493 1.00 25.77 208 THR A N 1
ATOM 1647 C CA . THR A 1 208 ? 73.093 -27.255 -39.774 1.00 25.77 208 THR A CA 1
ATOM 1648 C C . THR A 1 208 ? 72.349 -28.480 -39.174 1.00 25.77 208 THR A C 1
ATOM 1650 O O . THR A 1 208 ? 72.215 -28.638 -37.967 1.00 25.77 208 THR A O 1
ATOM 1653 N N . ASP A 1 209 ? 71.997 -29.372 -40.120 1.00 26.89 209 ASP A N 1
ATOM 1654 C CA . ASP A 1 209 ? 71.782 -30.840 -40.134 1.00 26.89 209 ASP A CA 1
ATOM 1655 C C . ASP A 1 209 ? 70.461 -31.535 -39.726 1.00 26.89 209 ASP A C 1
ATOM 1657 O O . ASP A 1 209 ? 69.712 -31.077 -38.871 1.00 26.89 209 ASP A O 1
ATOM 1661 N N . GLY A 1 210 ? 70.206 -32.653 -40.437 1.00 28.39 210 GLY A N 1
ATOM 1662 C CA . GLY A 1 210 ? 69.000 -33.505 -40.489 1.00 28.39 210 GLY A CA 1
ATOM 1663 C C . GLY A 1 210 ? 68.530 -34.103 -39.154 1.00 28.39 210 GLY A C 1
ATOM 1664 O O . GLY A 1 210 ? 69.176 -33.969 -38.128 1.00 28.39 210 GLY A O 1
ATOM 1665 N N . GLU A 1 211 ? 67.370 -34.754 -39.053 1.00 29.59 211 GLU A N 1
ATOM 1666 C CA . GLU A 1 211 ? 66.976 -36.016 -39.694 1.00 29.59 211 GLU A CA 1
ATOM 1667 C C . GLU A 1 211 ? 65.439 -36.193 -39.549 1.00 29.59 211 GLU A C 1
ATOM 1669 O O . GLU A 1 211 ? 64.853 -35.803 -38.547 1.00 29.59 211 GLU A O 1
ATOM 1674 N N . ARG A 1 212 ? 64.749 -36.618 -40.615 1.00 30.14 212 ARG A N 1
ATOM 1675 C CA . ARG A 1 212 ? 64.002 -37.890 -40.749 1.00 30.14 212 ARG A CA 1
ATOM 1676 C C . ARG A 1 212 ? 62.700 -38.054 -39.935 1.00 30.14 212 ARG A C 1
ATOM 1678 O O . ARG A 1 212 ? 62.657 -37.999 -38.719 1.00 30.14 212 ARG A O 1
ATOM 1685 N N . GLU A 1 213 ? 61.653 -38.343 -40.705 1.00 34.44 213 GLU A N 1
ATOM 1686 C CA . GLU A 1 213 ? 60.292 -38.743 -40.340 1.00 34.44 213 GLU A CA 1
ATOM 1687 C C . GLU A 1 213 ? 60.218 -39.896 -39.325 1.00 34.44 213 GLU A C 1
ATOM 1689 O O . GLU A 1 213 ? 60.752 -40.963 -39.617 1.00 34.44 213 GLU A O 1
ATOM 1694 N N . GLU A 1 214 ? 59.423 -39.744 -38.257 1.00 30.52 214 GLU A N 1
ATOM 1695 C CA . GLU A 1 214 ? 58.655 -40.841 -37.645 1.00 30.52 214 GLU A CA 1
ATOM 1696 C C . GLU A 1 214 ? 57.271 -40.322 -37.206 1.00 30.52 214 GLU A C 1
ATOM 1698 O O . GLU A 1 214 ? 57.136 -39.349 -36.466 1.00 30.52 214 GLU A O 1
ATOM 1703 N N . ARG A 1 215 ? 56.219 -40.948 -37.749 1.00 34.19 215 ARG A N 1
ATOM 1704 C CA . ARG A 1 215 ? 54.827 -40.805 -37.313 1.00 34.19 215 ARG A CA 1
ATOM 1705 C C . ARG A 1 215 ? 54.662 -41.623 -36.035 1.00 34.19 215 ARG A C 1
ATOM 1707 O O . ARG A 1 215 ? 54.768 -42.843 -36.105 1.00 34.19 215 ARG A O 1
ATOM 1714 N N . GLU A 1 216 ? 54.339 -40.981 -34.922 1.00 29.25 216 GLU A N 1
ATOM 1715 C CA . GLU A 1 216 ? 53.860 -41.680 -33.728 1.00 29.25 216 GLU A CA 1
ATOM 1716 C C . GLU A 1 216 ? 52.336 -41.858 -33.815 1.00 29.25 216 GLU A C 1
ATOM 1718 O O . GLU A 1 216 ? 51.561 -40.898 -33.812 1.00 29.25 216 GLU A O 1
ATOM 1723 N N . GLU A 1 217 ? 51.918 -43.117 -33.960 1.00 32.56 217 GLU A N 1
ATOM 1724 C CA . GLU A 1 217 ? 50.560 -43.588 -33.696 1.00 32.56 217 GLU A CA 1
ATOM 1725 C C . GLU A 1 217 ? 50.288 -43.461 -32.192 1.00 32.56 217 GLU A C 1
ATOM 1727 O O . GLU A 1 217 ? 50.903 -44.149 -31.383 1.00 32.56 217 GLU A O 1
ATOM 1732 N N . ILE A 1 218 ? 49.370 -42.573 -31.810 1.00 32.75 218 ILE A N 1
ATOM 1733 C CA . ILE A 1 218 ? 48.867 -42.501 -30.437 1.00 32.75 218 ILE A CA 1
ATOM 1734 C C . ILE A 1 218 ? 47.764 -43.556 -30.305 1.00 32.75 218 ILE A C 1
ATOM 1736 O O . ILE A 1 218 ? 46.680 -43.412 -30.877 1.00 32.75 218 ILE A O 1
ATOM 1740 N N . GLU A 1 219 ? 48.077 -44.632 -29.581 1.00 30.06 219 GLU A N 1
ATOM 1741 C CA . GLU A 1 219 ? 47.136 -45.653 -29.124 1.00 30.06 219 GLU A CA 1
ATOM 1742 C C . GLU A 1 219 ? 45.994 -45.002 -28.328 1.00 30.06 219 GLU A C 1
ATOM 1744 O O . GLU A 1 219 ? 46.205 -44.271 -27.360 1.00 30.06 219 GLU A O 1
ATOM 1749 N N . LEU A 1 220 ? 44.759 -45.266 -28.756 1.00 35.78 220 LEU A N 1
ATOM 1750 C CA . LEU A 1 220 ? 43.547 -44.930 -28.017 1.00 35.78 220 LEU A CA 1
ATOM 1751 C C . LEU A 1 220 ? 43.436 -45.871 -26.809 1.00 35.78 220 LEU A C 1
ATOM 1753 O O . LEU A 1 220 ? 42.851 -46.948 -26.913 1.00 35.78 220 LEU A O 1
ATOM 1757 N N . GLU A 1 221 ? 44.003 -45.471 -25.671 1.00 32.72 221 GLU A N 1
ATOM 1758 C CA . GLU A 1 221 ? 43.700 -46.089 -24.380 1.00 32.72 221 GLU A CA 1
ATOM 1759 C C . GLU A 1 221 ? 42.227 -45.832 -24.018 1.00 32.72 221 GLU A C 1
ATOM 1761 O O . GLU A 1 221 ? 41.746 -44.696 -23.975 1.00 32.72 221 GLU A O 1
ATOM 1766 N N . GLU A 1 222 ? 41.499 -46.926 -23.795 1.00 38.56 222 GLU A N 1
ATOM 1767 C CA . GLU A 1 222 ? 40.107 -46.968 -23.359 1.00 38.56 222 GLU A CA 1
ATOM 1768 C C . GLU A 1 222 ? 39.938 -46.256 -22.008 1.00 38.56 222 GLU A C 1
ATOM 1770 O O . GLU A 1 222 ? 40.122 -46.840 -20.940 1.00 38.56 222 GLU A O 1
ATOM 1775 N N . TYR A 1 223 ? 39.525 -44.989 -22.037 1.00 34.59 223 TYR A N 1
ATOM 1776 C CA . TYR A 1 223 ? 38.919 -44.361 -20.870 1.00 34.59 223 TYR A CA 1
ATOM 1777 C C . TYR A 1 223 ? 37.491 -44.888 -20.717 1.00 34.59 223 TYR A C 1
ATOM 1779 O O . TYR A 1 223 ? 36.603 -44.604 -21.525 1.00 34.59 223 TYR A O 1
ATOM 1787 N N . GLU A 1 224 ? 37.299 -45.674 -19.660 1.00 33.50 224 GLU A N 1
ATOM 1788 C CA . GLU A 1 224 ? 36.026 -46.161 -19.139 1.00 33.50 224 GLU A CA 1
ATOM 1789 C C . GLU A 1 224 ? 35.029 -44.998 -19.020 1.00 33.50 224 GLU A C 1
ATOM 1791 O O . GLU A 1 224 ? 35.020 -44.211 -18.073 1.00 33.50 224 GLU A O 1
ATOM 1796 N N . THR A 1 225 ? 34.202 -44.850 -20.052 1.00 30.16 225 THR A N 1
ATOM 1797 C CA . THR A 1 225 ? 33.109 -43.888 -20.072 1.00 30.16 225 THR A CA 1
ATOM 1798 C C . THR A 1 225 ? 32.065 -44.419 -19.100 1.00 30.16 225 THR A C 1
ATOM 1800 O O . THR A 1 225 ? 31.413 -45.422 -19.385 1.00 30.16 225 THR A O 1
ATOM 1803 N N . ILE A 1 226 ? 31.903 -43.773 -17.942 1.00 36.00 226 ILE A N 1
ATOM 1804 C CA . ILE A 1 226 ? 30.746 -43.993 -17.069 1.00 36.00 226 ILE A CA 1
ATOM 1805 C C . ILE A 1 226 ? 29.528 -43.505 -17.854 1.00 36.00 226 ILE A C 1
ATOM 1807 O O . ILE A 1 226 ? 29.131 -42.343 -17.786 1.00 36.00 226 ILE A O 1
ATOM 1811 N N . SER A 1 227 ? 28.954 -44.393 -18.659 1.00 34.78 227 SER A N 1
ATOM 1812 C CA . SER A 1 227 ? 27.634 -44.200 -19.223 1.00 34.78 227 SER A CA 1
ATOM 1813 C C . SER A 1 227 ? 26.664 -44.256 -18.051 1.00 34.78 227 SER A C 1
ATOM 1815 O O . SER A 1 227 ? 26.335 -45.337 -17.556 1.00 34.78 227 SER A O 1
ATOM 1817 N N . VAL A 1 228 ? 26.225 -43.091 -17.574 1.00 38.50 228 VAL A N 1
ATOM 1818 C CA . VAL A 1 228 ? 24.981 -43.000 -16.818 1.00 38.50 228 VAL A CA 1
ATOM 1819 C C . VAL A 1 228 ? 23.923 -43.530 -17.771 1.00 38.50 228 VAL A C 1
ATOM 1821 O O . VAL A 1 228 ? 23.544 -42.855 -18.728 1.00 38.50 228 VAL A O 1
ATOM 1824 N N . ALA A 1 229 ? 23.546 -44.791 -17.576 1.00 34.00 229 ALA A N 1
ATOM 1825 C CA . ALA A 1 229 ? 22.416 -45.391 -18.245 1.00 34.00 229 ALA A CA 1
ATOM 1826 C C . ALA A 1 229 ? 21.215 -44.495 -17.938 1.00 34.00 229 ALA A C 1
ATOM 1828 O O . ALA A 1 229 ? 20.680 -44.494 -16.831 1.00 34.00 229 ALA A O 1
ATOM 1829 N N . THR A 1 230 ? 20.853 -43.664 -18.909 1.00 42.00 230 THR A N 1
ATOM 1830 C CA . THR A 1 230 ? 19.556 -43.011 -18.978 1.00 42.00 230 THR A CA 1
ATOM 1831 C C . THR A 1 230 ? 18.576 -44.130 -19.260 1.00 42.00 230 THR A C 1
ATOM 1833 O O . THR A 1 230 ? 18.314 -44.497 -20.404 1.00 42.00 230 THR A O 1
ATOM 1836 N N . ASP A 1 231 ? 18.147 -44.767 -18.173 1.00 40.53 231 ASP A N 1
ATOM 1837 C CA . ASP A 1 231 ? 17.141 -45.807 -18.186 1.00 40.53 231 ASP A CA 1
ATOM 1838 C C . ASP A 1 231 ? 15.943 -45.272 -18.974 1.00 40.53 231 ASP A C 1
ATOM 1840 O O . ASP A 1 231 ? 15.318 -44.269 -18.626 1.00 40.53 231 ASP A O 1
ATOM 1844 N N . THR A 1 232 ? 15.658 -45.932 -20.090 1.00 47.25 232 THR A N 1
ATOM 1845 C CA . THR A 1 232 ? 14.566 -45.659 -21.027 1.00 47.25 232 THR A CA 1
ATOM 1846 C C . THR A 1 232 ? 13.209 -46.036 -20.414 1.00 47.25 232 THR A C 1
ATOM 1848 O O . THR A 1 232 ? 12.428 -46.789 -20.997 1.00 47.25 232 THR A O 1
ATOM 1851 N N . GLN A 1 233 ? 12.942 -45.552 -19.201 1.00 42.50 233 GLN A N 1
ATOM 1852 C CA . GLN A 1 233 ? 11.692 -45.711 -18.457 1.00 42.50 233 GLN A CA 1
ATOM 1853 C C . GLN A 1 233 ? 10.960 -44.386 -18.208 1.00 42.50 233 GLN A C 1
ATOM 1855 O O . GLN A 1 233 ? 9.891 -44.401 -17.606 1.00 42.50 233 GLN A O 1
ATOM 1860 N N . ASP A 1 234 ? 11.462 -43.264 -18.723 1.00 48.41 234 ASP A N 1
ATOM 1861 C CA . ASP A 1 234 ? 10.837 -41.952 -18.511 1.00 48.41 234 ASP A CA 1
ATOM 1862 C C . ASP A 1 234 ? 9.635 -41.696 -19.446 1.00 48.41 234 ASP A C 1
ATOM 1864 O O . ASP A 1 234 ? 8.700 -40.970 -19.130 1.00 48.41 234 ASP A O 1
ATOM 1868 N N . SER A 1 235 ? 9.557 -42.398 -20.582 1.00 52.59 235 SER A N 1
ATOM 1869 C CA . SER A 1 235 ? 8.505 -42.177 -21.590 1.00 52.59 235 SER A CA 1
ATOM 1870 C C . SER A 1 235 ? 7.119 -42.705 -21.197 1.00 52.59 235 SER A C 1
ATOM 1872 O O . SER A 1 235 ? 6.161 -42.511 -21.938 1.00 52.59 235 SER A O 1
ATOM 1874 N N . ARG A 1 236 ? 7.002 -43.446 -20.085 1.00 48.75 236 ARG A N 1
ATOM 1875 C CA . ARG A 1 236 ? 5.742 -44.085 -19.653 1.00 48.75 236 ARG A CA 1
ATOM 1876 C C . ARG A 1 236 ? 5.175 -43.509 -18.351 1.00 48.75 236 ARG A C 1
ATOM 1878 O O . ARG A 1 236 ? 4.094 -43.923 -17.937 1.00 48.75 236 ARG A O 1
ATOM 1885 N N . TYR A 1 237 ? 5.898 -42.590 -17.711 1.00 52.50 237 TYR A N 1
ATOM 1886 C CA . TYR A 1 237 ? 5.462 -41.896 -16.495 1.00 52.50 237 TYR A CA 1
ATOM 1887 C C . TYR A 1 237 ? 4.736 -40.578 -16.799 1.00 52.50 237 TYR A C 1
ATOM 1889 O O . TYR A 1 237 ? 3.927 -40.123 -15.994 1.00 52.50 237 TYR A O 1
ATOM 1897 N N . ASP A 1 238 ? 4.958 -40.026 -17.993 1.00 55.22 238 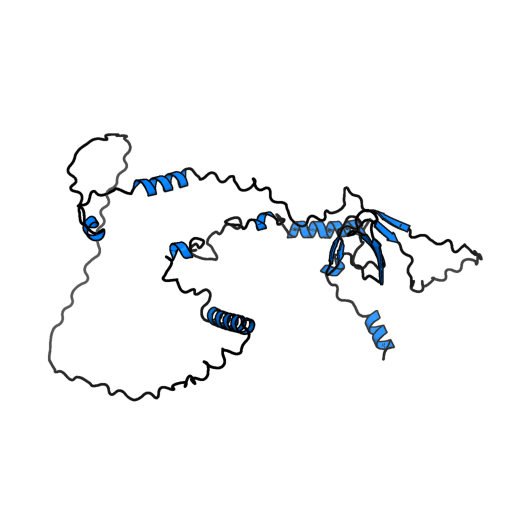ASP A N 1
ATOM 1898 C CA . ASP A 1 238 ? 4.448 -38.720 -18.405 1.00 55.22 238 ASP A CA 1
ATOM 1899 C C . ASP A 1 238 ? 2.932 -38.721 -18.704 1.00 55.22 238 ASP A C 1
ATOM 1901 O O . ASP A 1 238 ? 2.249 -37.734 -18.475 1.00 55.22 238 ASP A O 1
ATOM 1905 N N . GLU A 1 239 ? 2.331 -39.834 -19.142 1.00 57.84 239 GLU A N 1
ATOM 1906 C CA . GLU A 1 239 ? 0.900 -39.886 -19.529 1.00 57.84 239 GLU A CA 1
ATOM 1907 C C . GLU A 1 239 ? -0.105 -39.823 -18.358 1.00 57.84 239 GLU A C 1
ATOM 1909 O O . GLU A 1 239 ? -1.316 -39.814 -18.589 1.00 57.84 239 GLU A O 1
ATOM 1914 N N . LYS A 1 240 ? 0.359 -39.833 -17.101 1.00 57.69 240 LYS A N 1
ATOM 1915 C CA . LYS A 1 240 ? -0.505 -39.986 -15.914 1.00 57.69 240 LYS A CA 1
ATOM 1916 C C . LYS A 1 240 ? -0.499 -38.816 -14.937 1.00 57.69 240 LYS A C 1
ATOM 1918 O O . LYS A 1 240 ? -1.206 -38.894 -13.932 1.00 57.69 240 LYS A O 1
ATOM 1923 N N . TYR A 1 241 ? 0.275 -37.778 -15.221 1.00 58.84 241 TYR A N 1
ATOM 1924 C CA . TYR A 1 241 ? 0.275 -36.557 -14.432 1.00 58.84 241 TYR A CA 1
ATOM 1925 C C . TYR A 1 241 ? -0.774 -35.586 -15.002 1.00 58.84 241 TYR A C 1
ATOM 1927 O O . TYR A 1 241 ? -0.815 -35.405 -16.221 1.00 58.84 241 TYR A O 1
ATOM 1935 N N . PRO A 1 242 ? -1.679 -35.026 -14.175 1.00 68.44 242 PRO A N 1
ATOM 1936 C CA . PRO A 1 242 ? -2.597 -33.979 -14.615 1.00 68.44 242 PRO A CA 1
ATOM 1937 C C . PRO A 1 242 ? -1.808 -32.793 -15.191 1.00 68.44 242 PRO A C 1
ATOM 1939 O O . PRO A 1 242 ? -0.676 -32.545 -14.785 1.00 68.44 242 PRO A O 1
ATOM 1942 N N . ASP A 1 243 ? -2.401 -32.065 -16.140 1.00 69.44 243 ASP A N 1
ATOM 1943 C CA . ASP A 1 243 ? -1.727 -30.971 -16.860 1.00 69.44 243 ASP A CA 1
ATOM 1944 C C . ASP A 1 243 ? -1.138 -29.894 -15.922 1.00 69.44 243 ASP A C 1
ATOM 1946 O O . ASP A 1 243 ? -0.117 -29.286 -16.246 1.00 69.44 243 ASP A O 1
ATOM 1950 N N . ASP A 1 244 ? -1.732 -29.711 -14.737 1.00 71.25 244 ASP A N 1
ATOM 1951 C CA . ASP A 1 244 ? -1.239 -28.805 -13.692 1.00 71.25 244 ASP A CA 1
ATOM 1952 C C . ASP A 1 244 ? 0.158 -29.211 -13.184 1.00 71.25 244 ASP A C 1
ATOM 1954 O O . ASP A 1 244 ? 1.048 -28.367 -13.071 1.00 71.25 244 ASP A O 1
ATOM 1958 N N . ASP A 1 245 ? 0.399 -30.509 -12.983 1.00 77.81 245 ASP A N 1
ATOM 1959 C CA . ASP A 1 245 ? 1.667 -31.020 -12.453 1.00 77.81 245 ASP A CA 1
ATOM 1960 C C . ASP A 1 245 ? 2.800 -30.908 -13.494 1.00 77.81 245 ASP A C 1
ATOM 1962 O O . ASP A 1 245 ? 3.965 -30.716 -13.146 1.00 77.81 245 ASP A O 1
ATOM 1966 N N . ARG A 1 246 ? 2.475 -30.975 -14.795 1.00 78.12 246 ARG A N 1
ATOM 1967 C CA . ARG A 1 246 ? 3.453 -30.750 -15.876 1.00 78.12 246 ARG A CA 1
ATOM 1968 C C . ARG A 1 246 ? 3.918 -29.298 -15.927 1.00 78.12 246 ARG A C 1
ATOM 1970 O O . ARG A 1 246 ? 5.116 -29.045 -16.032 1.00 78.12 246 ARG A O 1
ATOM 1977 N N . ALA A 1 247 ? 2.986 -28.352 -15.814 1.00 86.56 247 ALA A N 1
ATOM 1978 C CA . ALA A 1 247 ? 3.312 -26.929 -15.800 1.00 86.56 247 ALA A CA 1
ATOM 1979 C C . ALA A 1 247 ? 4.147 -26.541 -14.567 1.00 86.56 247 ALA A C 1
ATOM 1981 O O . ALA A 1 247 ? 4.995 -25.652 -14.647 1.00 86.56 247 ALA A O 1
ATOM 1982 N N . GLU A 1 248 ? 3.924 -27.193 -13.424 1.00 88.00 248 GLU A N 1
ATOM 1983 C CA . GLU A 1 248 ? 4.753 -27.020 -12.227 1.00 88.00 248 GLU A CA 1
ATOM 1984 C C . GLU A 1 248 ? 6.172 -27.569 -12.430 1.00 88.00 248 GLU A C 1
ATOM 1986 O O . GLU A 1 248 ? 7.140 -26.850 -12.183 1.00 88.00 248 GLU A O 1
ATOM 1991 N N . LEU A 1 249 ? 6.315 -28.779 -12.981 1.00 87.12 249 LEU A N 1
ATOM 1992 C CA . LEU A 1 249 ? 7.624 -29.367 -13.296 1.00 87.12 249 LEU A CA 1
ATOM 1993 C C . LEU A 1 249 ? 8.431 -28.537 -14.310 1.00 87.12 249 LEU A C 1
ATOM 1995 O O . LEU A 1 249 ? 9.654 -28.423 -14.190 1.00 87.12 249 LEU A O 1
ATOM 1999 N N . GLU A 1 250 ? 7.772 -27.944 -15.308 1.00 88.81 250 GLU A N 1
ATOM 2000 C CA . GLU A 1 250 ? 8.415 -27.036 -16.266 1.00 88.81 250 GLU A CA 1
ATOM 2001 C C . GLU A 1 250 ? 8.917 -25.753 -15.594 1.00 88.81 250 GLU A C 1
ATOM 2003 O O . GLU A 1 250 ? 10.028 -25.309 -15.890 1.00 88.81 250 GLU A O 1
ATOM 2008 N N . LYS A 1 251 ? 8.155 -25.188 -14.648 1.00 91.00 251 LYS A N 1
ATOM 2009 C CA . LYS A 1 251 ? 8.605 -24.035 -13.852 1.00 91.00 251 LYS A CA 1
ATOM 2010 C C . LYS A 1 251 ? 9.815 -24.385 -12.996 1.00 91.00 251 LYS A C 1
ATOM 2012 O O . LYS A 1 251 ? 10.792 -23.650 -13.032 1.00 91.00 251 LYS A O 1
ATOM 2017 N N . GLU A 1 252 ? 9.797 -25.519 -12.297 1.00 91.12 252 GLU A N 1
ATOM 2018 C CA . GLU A 1 252 ? 10.942 -25.963 -11.488 1.00 91.12 252 GLU A CA 1
ATOM 2019 C C . GLU A 1 252 ? 12.199 -26.197 -12.339 1.00 91.12 252 GLU A C 1
ATOM 2021 O O . GLU A 1 252 ? 13.327 -25.936 -11.909 1.00 91.12 252 GLU A O 1
ATOM 2026 N N . ARG A 1 253 ? 12.029 -26.707 -13.566 1.00 89.38 253 ARG A N 1
ATOM 2027 C CA . ARG A 1 253 ? 13.133 -26.849 -14.520 1.00 89.38 253 ARG A CA 1
ATOM 2028 C C . ARG A 1 253 ? 13.668 -25.486 -14.951 1.00 89.38 253 ARG A C 1
ATOM 2030 O O . ARG A 1 253 ? 14.876 -25.286 -14.867 1.00 89.38 253 ARG A O 1
ATOM 2037 N N . ALA A 1 254 ? 12.787 -24.568 -15.342 1.00 89.75 254 ALA A N 1
ATOM 2038 C CA . ALA A 1 254 ? 13.156 -23.214 -15.742 1.00 89.75 254 ALA A CA 1
ATOM 2039 C C . ALA A 1 254 ? 13.829 -22.429 -14.602 1.00 89.75 254 ALA A C 1
ATOM 2041 O O . ALA A 1 254 ? 14.769 -21.681 -14.847 1.00 89.75 254 ALA A O 1
ATOM 2042 N N . GLU A 1 255 ? 13.403 -22.620 -13.350 1.00 91.81 255 GLU A N 1
ATOM 2043 C CA . GLU A 1 255 ? 14.048 -22.026 -12.173 1.00 91.81 255 GLU A CA 1
ATOM 2044 C C . GLU A 1 255 ? 15.481 -22.537 -12.003 1.00 91.81 255 GLU A C 1
ATOM 2046 O O . GLU A 1 255 ? 16.405 -21.735 -11.873 1.00 91.81 255 GLU A O 1
ATOM 2051 N N . ARG A 1 256 ? 15.691 -23.858 -12.090 1.00 92.31 256 ARG A N 1
ATOM 2052 C CA . ARG A 1 256 ? 17.032 -24.460 -12.029 1.00 92.31 256 ARG A CA 1
ATOM 2053 C C . ARG A 1 256 ? 17.925 -23.980 -13.174 1.00 92.31 256 ARG A C 1
ATOM 2055 O O . ARG A 1 256 ? 19.112 -23.745 -12.972 1.00 92.31 256 ARG A O 1
ATOM 2062 N N . GLU A 1 257 ? 17.368 -23.854 -14.374 1.00 91.88 257 GLU A N 1
ATOM 2063 C CA . GLU A 1 257 ? 18.084 -23.326 -15.537 1.00 91.88 257 GLU A CA 1
ATOM 2064 C C . GLU A 1 257 ? 18.459 -21.854 -15.339 1.00 91.88 257 GLU A C 1
ATOM 2066 O O . GLU A 1 257 ? 19.616 -21.518 -15.555 1.00 91.88 257 GLU A O 1
ATOM 2071 N N . ASN A 1 258 ? 17.560 -21.008 -14.828 1.00 93.25 258 ASN A N 1
ATOM 2072 C CA . ASN A 1 258 ? 17.842 -19.596 -14.538 1.00 93.25 258 ASN A CA 1
ATOM 2073 C C . ASN A 1 258 ? 18.866 -19.410 -13.398 1.00 93.25 258 ASN A C 1
ATOM 2075 O O . ASN A 1 258 ? 19.643 -18.460 -13.402 1.00 93.25 258 ASN A O 1
ATOM 2079 N N . GLU A 1 259 ? 18.910 -20.323 -12.420 1.00 93.75 259 GLU A N 1
ATOM 2080 C CA . GLU A 1 259 ? 19.968 -20.339 -11.399 1.00 93.75 259 GLU A CA 1
ATOM 2081 C C . GLU A 1 259 ? 21.348 -20.650 -11.995 1.00 93.75 259 GLU A C 1
ATOM 2083 O O . GLU A 1 259 ? 22.350 -20.069 -11.574 1.00 93.75 259 GLU A O 1
ATOM 2088 N N . MET A 1 260 ? 21.408 -21.573 -12.961 1.00 94.25 260 MET A N 1
ATOM 2089 C CA . MET A 1 260 ? 22.653 -21.936 -13.646 1.00 94.25 260 MET A CA 1
ATOM 2090 C C . MET A 1 260 ? 23.062 -20.889 -14.694 1.00 94.25 260 MET A C 1
ATOM 2092 O O . MET A 1 260 ? 24.253 -20.617 -14.848 1.00 94.25 260 MET A O 1
ATOM 2096 N N . PHE A 1 261 ? 22.081 -20.300 -15.378 1.00 93.50 261 PHE A N 1
ATOM 2097 C CA . PHE A 1 261 ? 22.223 -19.417 -16.533 1.00 93.50 261 PHE A CA 1
ATOM 2098 C C . PHE A 1 261 ? 21.279 -18.209 -16.386 1.00 93.50 261 PHE A C 1
ATOM 2100 O O . PHE A 1 261 ? 20.170 -18.205 -16.928 1.00 93.50 261 PHE A O 1
ATOM 2107 N N . PRO A 1 262 ? 21.680 -17.180 -15.619 1.00 94.12 262 PRO A N 1
ATOM 2108 C CA . PRO A 1 262 ? 20.806 -16.057 -15.302 1.00 94.12 262 PRO A CA 1
ATOM 2109 C C . PRO A 1 262 ? 20.486 -15.222 -16.543 1.00 94.12 262 PRO A C 1
ATOM 2111 O O . PRO A 1 262 ? 21.393 -14.766 -17.239 1.00 94.12 262 PRO A O 1
ATOM 2114 N N . ASP A 1 263 ? 19.195 -14.977 -16.777 1.00 88.50 263 ASP A N 1
ATOM 2115 C CA . ASP A 1 263 ? 18.666 -14.162 -17.884 1.00 88.50 263 ASP A CA 1
ATOM 2116 C C . ASP A 1 263 ? 19.118 -14.607 -19.300 1.00 88.50 263 ASP A C 1
ATOM 2118 O O . ASP A 1 263 ? 19.012 -13.836 -20.262 1.00 88.50 263 ASP A O 1
ATOM 2122 N N . GLU A 1 264 ? 19.598 -15.847 -19.470 1.00 93.50 264 GLU A N 1
ATOM 2123 C CA . GLU A 1 264 ? 19.924 -16.397 -20.789 1.0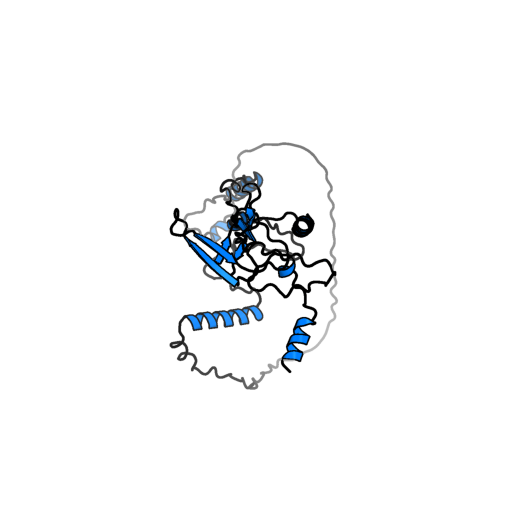0 93.50 264 GLU A CA 1
ATOM 2124 C C . GLU A 1 264 ? 18.646 -16.811 -21.529 1.00 93.50 264 GLU A C 1
ATOM 2126 O O . GLU A 1 264 ? 17.794 -17.532 -21.014 1.00 93.50 264 GLU A O 1
ATOM 2131 N N . ILE A 1 265 ? 18.485 -16.317 -22.759 1.00 90.00 265 ILE A N 1
ATOM 2132 C CA . ILE A 1 265 ? 17.309 -16.587 -23.589 1.00 90.00 265 ILE A CA 1
ATOM 2133 C C . ILE A 1 265 ? 17.773 -16.956 -24.994 1.00 90.00 265 ILE A C 1
ATOM 2135 O O . ILE A 1 265 ? 18.393 -16.143 -25.684 1.00 90.00 265 ILE A O 1
ATOM 2139 N N . ASP A 1 266 ? 17.378 -18.139 -25.463 1.00 91.00 266 ASP A N 1
ATOM 2140 C CA . ASP A 1 266 ? 17.640 -18.568 -26.836 1.00 91.00 266 ASP A CA 1
ATOM 2141 C C . ASP A 1 266 ? 16.930 -17.662 -27.850 1.00 91.00 266 ASP A C 1
ATOM 2143 O O . ASP A 1 266 ? 15.716 -17.426 -27.780 1.00 91.00 266 ASP A O 1
ATOM 2147 N N . THR A 1 267 ? 17.673 -17.148 -28.834 1.00 91.50 267 THR A N 1
ATOM 2148 C CA . THR A 1 267 ? 17.120 -16.345 -29.935 1.00 91.50 267 THR A CA 1
ATOM 2149 C C . THR A 1 267 ? 16.315 -17.229 -30.890 1.00 91.50 267 THR A C 1
ATOM 2151 O O . THR A 1 267 ? 16.819 -18.276 -31.292 1.00 91.50 267 THR A O 1
ATOM 2154 N N . PRO A 1 268 ? 15.098 -16.842 -31.317 1.00 92.25 268 PRO A N 1
ATOM 2155 C CA . PRO A 1 268 ? 14.291 -17.713 -32.159 1.00 92.25 268 PRO A CA 1
ATOM 2156 C C . PRO A 1 268 ? 14.754 -17.618 -33.613 1.00 92.25 268 PRO A C 1
ATOM 2158 O O . PRO A 1 268 ? 15.074 -16.535 -34.101 1.00 92.25 268 PRO A O 1
ATOM 2161 N N . PHE A 1 269 ? 14.728 -18.734 -34.334 1.00 92.44 269 PHE A N 1
ATOM 2162 C CA . PHE A 1 269 ? 15.139 -18.759 -35.740 1.00 92.44 269 PHE A CA 1
ATOM 2163 C C . PHE A 1 269 ? 14.115 -18.100 -36.676 1.00 92.44 269 PHE A C 1
ATOM 2165 O O . PHE A 1 269 ? 14.490 -17.548 -37.708 1.00 92.44 269 PHE A O 1
ATOM 2172 N N . ASP A 1 270 ? 12.834 -18.111 -36.296 1.00 94.25 270 ASP A N 1
ATOM 2173 C CA . ASP A 1 270 ? 11.739 -17.649 -37.157 1.00 94.25 270 ASP A CA 1
ATOM 2174 C C . ASP A 1 270 ? 11.604 -16.120 -37.211 1.00 94.25 270 ASP A C 1
ATOM 2176 O O . ASP A 1 270 ? 11.098 -15.565 -38.187 1.00 94.25 270 ASP A O 1
ATOM 2180 N N . VAL A 1 271 ? 12.037 -15.419 -36.156 1.00 93.56 271 VAL A N 1
ATOM 2181 C CA . VAL A 1 271 ? 11.839 -13.971 -36.004 1.00 93.56 271 VAL A CA 1
ATOM 2182 C C . VAL A 1 271 ? 13.189 -13.276 -35.838 1.00 93.56 271 VAL A C 1
ATOM 2184 O O . VAL A 1 271 ? 13.934 -13.615 -34.918 1.00 93.56 271 VAL A O 1
ATOM 2187 N N . PRO A 1 272 ? 13.499 -12.243 -36.648 1.00 94.12 272 PRO A N 1
ATOM 2188 C CA . PRO A 1 272 ? 14.716 -11.464 -36.469 1.00 94.12 272 PRO A CA 1
ATOM 2189 C C . PRO A 1 272 ? 14.818 -10.886 -35.053 1.00 94.12 272 PRO A C 1
ATOM 2191 O O . PRO A 1 272 ? 13.866 -10.275 -34.559 1.00 94.12 272 PRO A O 1
ATOM 2194 N N . ALA A 1 273 ? 15.997 -10.988 -34.436 1.00 92.44 273 ALA A N 1
ATOM 2195 C CA . ALA A 1 273 ? 16.231 -10.530 -33.064 1.00 92.44 273 ALA A CA 1
ATOM 2196 C C . ALA A 1 273 ? 15.822 -9.061 -32.839 1.00 92.44 273 ALA A C 1
ATOM 2198 O O . ALA A 1 273 ? 15.232 -8.743 -31.809 1.00 92.44 273 ALA A O 1
ATOM 2199 N N . ARG A 1 274 ? 16.024 -8.183 -33.837 1.00 91.12 274 ARG A N 1
ATOM 2200 C CA . ARG A 1 274 ? 15.598 -6.771 -33.771 1.00 91.12 274 ARG A CA 1
ATOM 2201 C C . ARG A 1 274 ? 14.097 -6.599 -33.505 1.00 91.12 274 ARG A C 1
ATOM 2203 O O . ARG A 1 274 ? 13.711 -5.670 -32.815 1.00 91.12 274 ARG A O 1
ATOM 2210 N N . VAL A 1 275 ? 13.263 -7.492 -34.047 1.00 93.00 275 VAL A N 1
ATOM 2211 C CA . VAL A 1 275 ? 11.800 -7.429 -33.907 1.00 93.00 275 VAL A CA 1
ATOM 2212 C C . VAL A 1 275 ? 11.378 -8.038 -32.576 1.00 93.00 275 VAL A C 1
ATOM 2214 O O . VAL A 1 275 ? 10.575 -7.442 -31.864 1.00 93.00 275 VAL A O 1
ATOM 2217 N N . ARG A 1 276 ? 11.952 -9.193 -32.202 1.00 92.62 276 ARG A N 1
ATOM 2218 C CA . ARG A 1 276 ? 11.668 -9.830 -30.906 1.00 92.62 276 ARG A CA 1
ATOM 2219 C C . ARG A 1 276 ? 12.007 -8.906 -29.737 1.00 92.62 276 ARG A C 1
ATOM 2221 O O . ARG A 1 276 ? 11.216 -8.777 -28.809 1.00 92.62 276 ARG A O 1
ATOM 2228 N N . PHE A 1 277 ? 13.170 -8.263 -29.796 1.00 93.44 277 PHE A N 1
ATOM 2229 C CA . PHE A 1 277 ? 13.710 -7.444 -28.714 1.00 93.44 277 PHE A CA 1
ATOM 2230 C C . PHE A 1 277 ? 13.550 -5.938 -28.967 1.00 93.44 277 PHE A C 1
ATOM 2232 O O . PHE A 1 277 ? 14.305 -5.138 -28.428 1.00 93.44 277 PHE A O 1
ATOM 2239 N N . GLN A 1 278 ? 12.537 -5.527 -29.738 1.00 93.12 278 GLN A N 1
ATOM 2240 C CA . GLN A 1 278 ? 12.302 -4.125 -30.119 1.00 93.12 278 GLN A CA 1
ATOM 2241 C C . GLN A 1 278 ? 12.169 -3.161 -28.921 1.00 93.12 278 GLN A C 1
ATOM 2243 O O . GLN A 1 278 ? 12.485 -1.982 -29.046 1.00 93.12 278 GLN A O 1
ATOM 2248 N N . LYS A 1 279 ? 11.684 -3.647 -27.769 1.00 91.69 279 LYS A N 1
ATOM 2249 C CA . LYS A 1 279 ? 11.510 -2.858 -26.531 1.00 91.69 279 LYS A CA 1
ATOM 2250 C C . LYS A 1 279 ? 12.758 -2.819 -25.639 1.00 91.69 279 LYS A C 1
ATOM 2252 O O . LYS A 1 279 ? 12.747 -2.149 -24.611 1.00 91.69 279 LYS A O 1
ATOM 2257 N N . TYR A 1 280 ? 13.801 -3.571 -25.982 1.00 93.38 280 TYR A N 1
ATOM 2258 C CA . TYR A 1 280 ? 15.017 -3.666 -25.183 1.00 93.38 280 TYR A CA 1
ATOM 2259 C C . TYR A 1 280 ? 16.034 -2.624 -25.642 1.00 93.38 280 TYR A C 1
ATOM 2261 O O . TYR A 1 280 ? 16.100 -2.266 -26.817 1.00 93.38 280 TYR A O 1
ATOM 2269 N N . ARG A 1 281 ? 16.866 -2.166 -24.705 1.00 90.62 281 ARG A N 1
ATOM 2270 C CA . ARG A 1 281 ? 17.994 -1.273 -24.982 1.00 90.62 281 ARG A CA 1
ATOM 2271 C C . ARG A 1 281 ? 19.258 -1.781 -24.311 1.00 90.62 281 ARG A C 1
ATOM 2273 O O . ARG A 1 281 ? 19.214 -2.271 -23.185 1.00 90.62 281 ARG A O 1
ATOM 2280 N N . GLY A 1 282 ? 20.384 -1.640 -25.002 1.00 94.19 282 GLY A N 1
ATOM 2281 C CA . GLY A 1 282 ? 21.697 -1.939 -24.445 1.00 94.19 282 GLY A CA 1
ATOM 2282 C C . GLY A 1 282 ? 22.167 -0.803 -23.543 1.00 94.19 282 GLY A C 1
ATOM 2283 O O . GLY A 1 282 ? 22.223 0.348 -23.972 1.00 94.19 282 GLY A O 1
ATOM 2284 N N . LEU A 1 283 ? 22.526 -1.119 -22.301 1.00 94.69 283 LEU A N 1
ATOM 2285 C CA . LEU A 1 283 ? 23.154 -0.172 -21.382 1.00 94.69 283 LEU A CA 1
ATOM 2286 C C . LEU A 1 283 ? 24.635 -0.506 -21.230 1.00 94.69 283 LEU A C 1
ATOM 2288 O O . LEU A 1 283 ? 25.003 -1.663 -21.055 1.00 94.69 283 LEU A O 1
ATOM 2292 N N . LYS A 1 284 ? 25.493 0.520 -21.219 1.00 94.38 284 LYS A N 1
ATOM 2293 C CA . LYS A 1 284 ? 26.936 0.342 -20.981 1.00 94.38 284 LYS A CA 1
ATOM 2294 C C . LYS A 1 284 ? 27.245 -0.133 -19.554 1.00 94.38 284 LYS A C 1
ATOM 2296 O O . LYS A 1 284 ? 28.215 -0.848 -19.338 1.00 94.38 284 LYS A O 1
ATOM 2301 N N . SER A 1 285 ? 26.466 0.316 -18.569 1.00 95.25 285 SER A N 1
ATOM 2302 C CA . SER A 1 285 ? 26.616 -0.045 -17.155 1.00 95.25 285 SER A CA 1
ATOM 2303 C C . SER A 1 285 ? 25.314 0.236 -16.424 1.00 95.25 285 SER A C 1
ATOM 2305 O O . SER A 1 285 ? 24.919 1.395 -16.321 1.00 95.25 285 SER A O 1
ATOM 2307 N N . PHE A 1 286 ? 24.706 -0.795 -15.839 1.00 93.50 286 PHE A N 1
ATOM 2308 C CA . PHE A 1 286 ? 23.432 -0.687 -15.119 1.00 93.50 286 PHE A CA 1
ATOM 2309 C C . PHE A 1 286 ? 23.462 0.304 -13.939 1.00 93.50 286 PHE A C 1
ATOM 2311 O O . PHE A 1 286 ? 22.431 0.803 -13.509 1.00 93.50 286 PHE A O 1
ATOM 2318 N N . ARG A 1 287 ? 24.653 0.614 -13.404 1.00 95.25 287 ARG A N 1
ATOM 2319 C CA . ARG A 1 287 ? 24.817 1.491 -12.230 1.00 95.25 287 ARG A CA 1
ATOM 2320 C C . ARG A 1 287 ? 24.889 2.973 -12.576 1.00 95.25 287 ARG A C 1
ATOM 2322 O O . ARG A 1 287 ? 24.608 3.804 -11.721 1.00 95.25 287 ARG A O 1
ATOM 2329 N N . THR A 1 288 ? 25.377 3.298 -13.769 1.00 95.56 288 THR A N 1
ATOM 2330 C CA . THR A 1 288 ? 25.774 4.670 -14.123 1.00 95.56 288 THR A CA 1
ATOM 2331 C C . THR A 1 288 ? 25.057 5.196 -15.350 1.00 95.56 288 THR A C 1
ATOM 2333 O O . THR A 1 288 ? 25.003 6.408 -15.530 1.00 95.56 288 THR A O 1
ATOM 2336 N N . SER A 1 289 ? 24.544 4.320 -16.217 1.00 95.62 289 SER A N 1
ATOM 2337 C CA . SER A 1 289 ? 23.738 4.769 -17.345 1.00 95.62 289 SER A CA 1
ATOM 2338 C C . SER A 1 289 ? 22.442 5.403 -16.832 1.00 95.62 289 SER A C 1
ATOM 2340 O O . SER A 1 289 ? 21.787 4.794 -15.982 1.00 95.62 289 SER A O 1
ATOM 2342 N N . PRO A 1 290 ? 22.052 6.584 -17.337 1.00 94.44 290 PRO A N 1
ATOM 2343 C CA . PRO A 1 290 ? 20.777 7.182 -16.979 1.00 94.44 290 PRO A CA 1
ATOM 2344 C C . PRO A 1 290 ? 19.627 6.304 -17.483 1.00 94.44 290 PRO A C 1
ATOM 2346 O O . PRO A 1 290 ? 19.683 5.762 -18.587 1.00 94.44 290 PRO A O 1
ATOM 2349 N N . TRP A 1 291 ? 18.586 6.181 -16.668 1.00 92.00 291 TRP A N 1
ATOM 2350 C CA . TRP A 1 291 ? 17.323 5.547 -17.026 1.00 92.00 291 TRP A CA 1
ATOM 2351 C C . TRP A 1 291 ? 16.202 6.432 -16.499 1.00 92.00 291 TRP A C 1
ATOM 2353 O O . TRP A 1 291 ? 16.163 6.702 -15.297 1.00 92.00 291 TRP A O 1
ATOM 2363 N N . ASP A 1 292 ? 15.329 6.915 -17.380 1.00 91.25 292 ASP A N 1
ATOM 2364 C CA . ASP A 1 292 ? 14.221 7.774 -16.972 1.00 91.25 292 ASP A CA 1
ATOM 2365 C C . ASP A 1 292 ? 13.111 6.929 -16.314 1.00 91.25 292 ASP A C 1
ATOM 2367 O O . ASP A 1 292 ? 12.578 6.014 -16.947 1.00 91.25 292 ASP A O 1
ATOM 2371 N N . PRO A 1 293 ? 12.737 7.201 -15.047 1.00 89.94 293 PRO A N 1
ATOM 2372 C CA . PRO A 1 293 ? 11.646 6.495 -14.380 1.00 89.94 293 PRO A CA 1
ATOM 2373 C C . PRO A 1 293 ? 10.268 6.724 -15.010 1.00 89.94 293 PRO A C 1
ATOM 2375 O O . PRO A 1 293 ? 9.348 5.970 -14.705 1.00 89.94 293 PRO A O 1
ATOM 2378 N N . LYS A 1 294 ? 10.095 7.781 -15.817 1.00 87.81 294 LYS A N 1
ATOM 2379 C CA . LYS A 1 294 ? 8.806 8.134 -16.433 1.00 87.81 294 LYS A CA 1
ATOM 2380 C C . LYS A 1 294 ? 8.660 7.678 -17.884 1.00 87.81 294 LYS A C 1
ATOM 2382 O O . LYS A 1 294 ? 7.646 7.960 -18.515 1.00 87.81 294 LYS A O 1
ATOM 2387 N N . GLU A 1 295 ? 9.638 6.949 -18.402 1.00 87.75 295 GLU A N 1
ATOM 2388 C CA . GLU A 1 295 ? 9.630 6.460 -19.775 1.00 87.75 295 GLU A CA 1
ATOM 2389 C C . GLU A 1 295 ? 8.882 5.123 -19.895 1.00 87.75 295 GLU A C 1
ATOM 2391 O O . GLU A 1 295 ? 9.059 4.229 -19.067 1.00 87.75 295 GLU A O 1
ATOM 2396 N N . ASN A 1 296 ? 8.080 4.958 -20.955 1.00 85.75 296 ASN A N 1
ATOM 2397 C CA . ASN A 1 296 ? 7.378 3.707 -21.291 1.00 85.75 296 ASN A CA 1
ATOM 2398 C C . ASN A 1 296 ? 6.532 3.119 -20.141 1.00 85.75 296 ASN A C 1
ATOM 2400 O O . ASN A 1 296 ? 6.442 1.899 -19.978 1.00 85.75 296 ASN A O 1
ATOM 2404 N N . LEU A 1 297 ? 5.909 3.982 -19.337 1.00 88.56 297 LEU A N 1
ATOM 2405 C CA . LEU A 1 297 ? 5.043 3.560 -18.241 1.00 88.56 297 LEU A CA 1
ATOM 2406 C C . LEU A 1 297 ? 3.737 2.934 -18.770 1.00 88.56 297 LEU A C 1
ATOM 2408 O O . LEU A 1 297 ? 3.137 3.464 -19.708 1.00 88.56 297 LEU A O 1
ATOM 2412 N N . PRO A 1 298 ? 3.249 1.838 -18.160 1.00 90.38 298 PRO A N 1
ATOM 2413 C CA . PRO A 1 298 ? 1.914 1.318 -18.440 1.00 90.38 298 PRO A CA 1
ATOM 2414 C C . PRO A 1 298 ? 0.824 2.344 -18.109 1.00 90.38 298 PRO A C 1
ATOM 2416 O O . PRO A 1 298 ? 0.978 3.142 -17.183 1.00 90.38 298 PRO A O 1
ATOM 2419 N N . SER A 1 299 ? -0.325 2.258 -18.785 1.00 86.50 299 SER A N 1
ATOM 2420 C CA . SER A 1 299 ? -1.491 3.117 -18.514 1.00 86.50 299 SER A CA 1
ATOM 2421 C C . SER A 1 299 ? -1.956 3.065 -17.057 1.00 86.50 299 SER A C 1
ATOM 2423 O O . SER A 1 299 ? -2.451 4.053 -16.522 1.00 86.50 299 SER A O 1
ATOM 2425 N N . ASP A 1 300 ? -1.769 1.925 -16.390 1.00 89.56 300 ASP A N 1
ATOM 2426 C CA . ASP A 1 300 ? -2.159 1.734 -14.991 1.00 89.56 300 ASP A CA 1
ATOM 2427 C C . ASP A 1 300 ? -1.335 2.600 -14.030 1.00 89.56 300 ASP A C 1
ATOM 2429 O O . ASP A 1 300 ? -1.804 2.945 -12.947 1.00 89.56 300 ASP A O 1
ATOM 2433 N N . TYR A 1 301 ? -0.139 3.034 -14.438 1.00 89.50 301 TYR A N 1
ATOM 2434 C CA . TYR A 1 301 ? 0.679 3.945 -13.643 1.00 89.50 301 TYR A CA 1
ATOM 2435 C C . TYR A 1 301 ? 0.051 5.344 -13.522 1.00 89.50 301 TYR A C 1
ATOM 2437 O O . TYR A 1 301 ? 0.344 6.072 -12.578 1.00 89.50 301 TYR A O 1
ATOM 2445 N N . ALA A 1 302 ? -0.858 5.717 -14.426 1.00 87.19 302 ALA A N 1
ATOM 2446 C CA . ALA A 1 302 ? -1.618 6.959 -14.306 1.00 87.19 302 ALA A CA 1
ATOM 2447 C C . ALA A 1 302 ? -2.739 6.876 -13.249 1.00 87.19 302 ALA A C 1
ATOM 2449 O O . ALA A 1 302 ? -3.263 7.905 -12.830 1.00 87.19 302 ALA A O 1
ATOM 2450 N N . ARG A 1 303 ? -3.107 5.666 -12.795 1.00 89.44 303 ARG A N 1
ATOM 2451 C CA . ARG A 1 303 ? -4.172 5.451 -11.795 1.00 89.44 303 ARG A CA 1
ATOM 2452 C C . ARG A 1 303 ? -3.688 5.555 -10.352 1.00 89.44 303 ARG A C 1
ATOM 2454 O O . ARG A 1 303 ? -4.502 5.658 -9.435 1.00 89.44 303 ARG A O 1
ATOM 2461 N N . ILE A 1 304 ? -2.378 5.494 -10.125 1.00 91.44 304 ILE A N 1
ATOM 2462 C CA . ILE A 1 304 ? -1.800 5.508 -8.779 1.00 91.44 304 ILE A CA 1
ATOM 2463 C C . ILE A 1 304 ? -1.490 6.932 -8.305 1.00 91.44 304 ILE A C 1
ATOM 2465 O O . ILE A 1 304 ? -1.181 7.826 -9.088 1.00 91.44 304 ILE A O 1
ATOM 2469 N N . PHE A 1 305 ? -1.514 7.137 -6.988 1.00 90.69 305 PHE A N 1
ATOM 2470 C CA . PHE A 1 305 ? -1.109 8.403 -6.378 1.00 90.69 305 PHE A CA 1
ATOM 2471 C C . PHE A 1 305 ? 0.411 8.467 -6.190 1.00 90.69 305 PHE A C 1
ATOM 2473 O O . PHE A 1 305 ? 1.006 7.602 -5.543 1.00 90.69 305 PHE A O 1
ATOM 2480 N N . GLN A 1 306 ? 1.042 9.532 -6.691 1.00 89.56 306 GLN A N 1
ATOM 2481 C CA . GLN A 1 306 ? 2.468 9.791 -6.492 1.00 89.56 306 GLN A CA 1
ATOM 2482 C C . GLN A 1 306 ? 2.706 10.755 -5.319 1.00 89.56 306 GLN A C 1
ATOM 2484 O O . GLN A 1 306 ? 2.090 11.815 -5.225 1.00 89.56 306 GLN A O 1
ATOM 2489 N N . PHE A 1 307 ? 3.663 10.423 -4.448 1.00 92.81 307 PHE A N 1
ATOM 2490 C CA . PHE A 1 307 ? 4.180 11.349 -3.440 1.00 92.81 307 PHE A CA 1
ATOM 2491 C C . PHE A 1 307 ? 5.440 12.044 -3.955 1.00 92.81 307 PHE A C 1
ATOM 2493 O O . PHE A 1 307 ? 6.382 11.378 -4.374 1.00 92.81 307 PHE A O 1
ATOM 2500 N N . GLU A 1 308 ? 5.504 13.370 -3.834 1.00 92.06 308 GLU A N 1
ATOM 2501 C CA . GLU A 1 308 ? 6.746 14.121 -4.069 1.00 92.06 308 GLU A CA 1
ATOM 2502 C C . GLU A 1 308 ? 7.825 13.726 -3.045 1.00 92.06 308 GLU A C 1
ATOM 2504 O O . GLU A 1 308 ? 8.973 13.458 -3.386 1.00 92.06 308 GLU A O 1
ATOM 2509 N N . ASN A 1 309 ? 7.445 13.647 -1.764 1.00 94.81 309 ASN A N 1
ATOM 2510 C CA . ASN A 1 309 ? 8.324 13.194 -0.691 1.00 94.81 309 ASN A CA 1
ATOM 2511 C C . ASN A 1 309 ? 7.531 12.413 0.362 1.00 94.81 309 ASN A C 1
ATOM 2513 O O . ASN A 1 309 ? 6.813 13.003 1.180 1.00 94.81 309 ASN A O 1
ATOM 2517 N N . PHE A 1 310 ? 7.690 11.089 0.344 1.00 95.31 310 PHE A N 1
ATOM 2518 C CA . PHE A 1 310 ? 6.985 10.161 1.228 1.00 95.31 310 PHE A CA 1
ATOM 2519 C C . PHE A 1 310 ? 7.341 10.361 2.708 1.00 95.31 310 PHE A C 1
ATOM 2521 O O . PHE A 1 310 ? 6.459 10.435 3.563 1.00 95.31 310 PHE A O 1
ATOM 2528 N N . ASP A 1 311 ? 8.624 10.512 3.037 1.00 96.25 311 ASP A N 1
ATOM 2529 C CA . ASP A 1 311 ? 9.056 10.611 4.435 1.00 96.25 311 ASP A CA 1
ATOM 2530 C C . ASP A 1 311 ? 8.526 11.873 5.114 1.00 96.25 311 ASP A C 1
ATOM 2532 O O . ASP A 1 311 ? 8.111 11.846 6.279 1.00 96.25 311 ASP A O 1
ATOM 2536 N N . ARG A 1 312 ? 8.506 12.994 4.385 1.00 95.94 312 ARG A N 1
ATOM 2537 C CA . ARG A 1 312 ? 7.989 14.264 4.901 1.00 95.94 312 ARG A CA 1
ATOM 2538 C C . ARG A 1 312 ? 6.477 14.213 5.102 1.00 95.94 312 ARG A C 1
ATOM 2540 O O . ARG A 1 312 ? 5.994 14.663 6.143 1.00 95.94 312 ARG A O 1
ATOM 2547 N N . THR A 1 313 ? 5.735 13.658 4.142 1.00 95.12 313 THR A N 1
ATOM 2548 C CA . THR A 1 313 ? 4.276 13.498 4.260 1.00 95.12 313 THR A CA 1
ATOM 2549 C C . THR A 1 313 ? 3.916 12.546 5.392 1.00 95.12 313 THR A C 1
ATOM 2551 O O . THR A 1 313 ? 3.092 12.908 6.231 1.00 95.12 313 THR A O 1
ATOM 2554 N N . LYS A 1 314 ? 4.601 11.402 5.503 1.00 93.50 314 LYS A N 1
ATOM 2555 C CA . LYS A 1 314 ? 4.428 10.446 6.603 1.00 93.50 314 LYS A CA 1
ATOM 2556 C C . LYS A 1 314 ? 4.593 11.113 7.968 1.00 93.50 314 LYS A C 1
ATOM 2558 O O . LYS A 1 314 ? 3.703 11.003 8.804 1.00 93.50 314 LYS A O 1
ATOM 2563 N N . ARG A 1 315 ? 5.694 11.838 8.204 1.00 93.88 315 ARG A N 1
ATOM 2564 C CA . ARG A 1 315 ? 5.921 12.524 9.493 1.00 93.88 315 ARG A CA 1
ATOM 2565 C C . ARG A 1 315 ? 4.840 13.561 9.795 1.00 93.88 315 ARG A C 1
ATOM 2567 O O . ARG A 1 315 ? 4.388 13.640 10.932 1.00 93.88 315 ARG A O 1
ATOM 2574 N N . ARG A 1 316 ? 4.414 14.334 8.788 1.00 94.12 316 ARG A N 1
ATOM 2575 C CA . ARG A 1 316 ? 3.354 15.342 8.938 1.00 94.12 316 ARG A CA 1
ATOM 2576 C C . ARG A 1 316 ? 2.025 14.708 9.348 1.00 94.12 316 ARG A C 1
ATOM 2578 O O . ARG A 1 316 ? 1.400 15.201 10.275 1.00 94.12 316 ARG A O 1
ATOM 2585 N N . VAL A 1 317 ? 1.618 13.627 8.681 1.00 90.81 317 VAL A N 1
ATOM 2586 C CA . VAL A 1 317 ? 0.363 12.921 8.984 1.00 90.81 317 VAL A CA 1
ATOM 2587 C C . VAL A 1 317 ? 0.422 12.288 10.370 1.00 90.81 317 VAL A C 1
ATOM 2589 O O . VAL A 1 317 ? -0.488 12.478 11.164 1.00 90.81 317 VAL A O 1
ATOM 2592 N N . LEU A 1 318 ? 1.516 11.596 10.704 1.00 88.88 318 LEU A N 1
ATOM 2593 C CA . LEU A 1 318 ? 1.662 10.972 12.021 1.00 88.88 318 LEU A CA 1
ATOM 2594 C C . LEU A 1 318 ? 1.546 11.992 13.156 1.00 88.88 318 LEU A C 1
ATOM 2596 O O . LEU A 1 318 ? 0.826 11.723 14.118 1.00 88.88 318 LEU A O 1
ATOM 2600 N N . LYS A 1 319 ? 2.186 13.158 12.990 1.00 90.25 319 LYS A N 1
ATOM 2601 C CA . LYS A 1 319 ? 2.119 14.271 13.936 1.00 90.25 319 LYS A CA 1
ATOM 2602 C C . LYS A 1 319 ? 0.727 14.904 14.008 1.00 90.25 319 LYS A C 1
ATOM 2604 O O . LYS A 1 319 ? 0.249 15.155 15.102 1.00 90.25 319 LYS A O 1
ATOM 2609 N N . ALA A 1 320 ? 0.055 15.114 12.875 1.00 87.19 320 ALA A N 1
ATOM 2610 C CA . ALA A 1 320 ? -1.304 15.663 12.867 1.00 87.19 320 ALA A CA 1
ATOM 2611 C C . ALA A 1 320 ? -2.265 14.796 13.693 1.00 87.19 320 ALA A C 1
ATOM 2613 O O . ALA A 1 320 ? -2.992 15.305 14.536 1.00 87.19 320 ALA A O 1
ATOM 2614 N N . VAL A 1 321 ? -2.176 13.473 13.543 1.00 83.25 321 VAL A N 1
ATOM 2615 C CA . VAL A 1 321 ? -2.984 12.553 14.350 1.00 83.25 321 VAL A CA 1
ATOM 2616 C C . VAL A 1 321 ? -2.528 12.562 15.829 1.00 83.25 321 VAL A C 1
ATOM 2618 O O . VAL A 1 321 ? -3.245 12.085 16.701 1.00 83.25 321 VAL A O 1
ATOM 2621 N N . GLU A 1 322 ? -1.293 12.979 16.163 1.00 81.56 322 GLU A N 1
ATOM 2622 C CA . GLU A 1 322 ? -0.826 13.057 17.570 1.00 81.56 322 GLU A CA 1
ATOM 2623 C C . GLU A 1 322 ? -1.442 14.284 18.230 1.00 81.56 322 GLU A C 1
ATOM 2625 O O . GLU A 1 322 ? -1.948 14.190 19.347 1.00 81.56 322 GLU A O 1
ATOM 2630 N N . ASP A 1 323 ? -1.466 15.391 17.494 1.00 80.00 323 ASP A N 1
ATOM 2631 C CA . ASP A 1 323 ? -2.018 16.664 17.933 1.00 80.00 323 ASP A CA 1
ATOM 2632 C C . ASP A 1 323 ? -3.560 16.612 18.053 1.00 80.00 323 ASP A C 1
ATOM 2634 O O . ASP A 1 323 ? -4.108 17.166 19.003 1.00 80.00 323 ASP A O 1
ATOM 2638 N N . GLU A 1 324 ? -4.267 15.890 17.170 1.00 72.62 324 GLU A N 1
ATOM 2639 C CA . GLU A 1 324 ? -5.735 15.714 17.238 1.00 72.62 324 GLU A CA 1
ATOM 2640 C C . GLU A 1 324 ? -6.222 14.983 18.500 1.00 72.62 324 GLU A C 1
ATOM 2642 O O . GLU A 1 324 ? -7.358 15.172 18.918 1.00 72.62 324 GLU A O 1
ATOM 2647 N N . VAL A 1 325 ? -5.377 14.161 19.131 1.00 58.72 325 VAL A N 1
ATOM 2648 C CA . VAL A 1 325 ? -5.718 13.443 20.375 1.00 58.72 325 VAL A CA 1
ATOM 2649 C C . VAL A 1 325 ? -5.518 14.325 21.617 1.00 58.72 325 VAL A C 1
ATOM 2651 O O . VAL A 1 325 ? -6.018 14.000 22.693 1.00 58.72 325 VAL A O 1
ATOM 2654 N N . ALA A 1 326 ? -4.765 15.422 21.498 1.00 47.28 326 ALA A N 1
ATOM 2655 C CA . ALA A 1 326 ? -4.429 16.301 22.617 1.00 47.28 326 ALA A CA 1
ATOM 2656 C C . ALA A 1 326 ? -5.470 17.410 22.883 1.00 47.28 326 ALA A C 1
ATOM 2658 O O . ALA A 1 326 ? -5.306 18.158 23.851 1.00 47.28 326 ALA A O 1
ATOM 2659 N N . LEU A 1 327 ? -6.505 17.520 22.042 1.00 35.19 327 LEU A N 1
ATOM 2660 C CA . LEU A 1 327 ? -7.599 18.497 22.125 1.00 35.19 327 LEU A CA 1
ATOM 2661 C C . LEU A 1 327 ? -8.900 17.846 22.606 1.00 35.19 327 LEU A C 1
ATOM 2663 O O . LEU A 1 327 ? -9.626 18.524 23.368 1.00 35.19 327 LEU A O 1
#

Foldseek 3Di:
DVVVVVVCVVPPDDDDDCVPQLDKDWDFPDKDWAQDPPDNVDTDIDTDGDIPRADDAQQEWDADPPPGIDHHFFDWDDDDPDDDPPPPPDPDDDDDPDPPDPPPPPTHTDDGHDPVRHDDPQQWDPFDPPPPPPDDPPPVNVVVVVVVVVPPDDDDDPPPDDPVRSVPPDPPPDDDDDDDDDDDDDDDDDDDDDDDDDDDDDDDDDDDDDDDDDDDDDDPDDDPPPPPPPPPPPVPVVVPDPPVVVVVVVVVVVVVVCVVPPPDDDDDPVDPPCVVQVVDDDDPDPVPDDDDPPPPDDPRVSTHDDDPDDVVVVVVVSVVSVVVRVD

Organism: Paramuricea clavata (NCBI:txid317549)

Sequence (327 aa):
EGNQLLRLIAHHHHKTVLYKDVRAHIVAHDVHYEPSESDQECGTMKVSGYVKGRALSANQLVHIPGFGNFQMSQIDSCRDPSPGKKFRRKEPSMKIDDDVIEMEEDTKILQKADPAFQETLVCEVVPDPMEGEQTWPTDEEIKEAELTRSNRIVKKVPKGTSEYQSSWILEDDEDHGENDNGSDEDSTGEIMEDEMIAEMKDDSTEETDGEREEREEIELEEYETISVATDTQDSRYDEKYPDDDRAELEKERAERENEMFPDEIDTPFDVPARVRFQKYRGLKSFRTSPWDPKENLPSDYARIFQFENFDRTKRRVLKAVEDEVAL

Radius of gyration: 42.82 Å; chains: 1; bounding box: 108×79×122 Å

InterPro domains:
  IPR007034 Ribosome biogenesis protein BMS1/TSR1, C-terminal [PF04950] (265-322)
  IPR012948 AARP2CN [PF08142] (15-81)
  IPR012948 AARP2CN [SM00785] (1-82)
  IPR039761 Ribosome biogenesis protein Bms1/Tsr1 [PTHR12858] (1-320)

Secondary structure (DSSP, 8-state):
-HHHHHHHHHHSPPPP-HHHHSS-EEEEEEEEEEE-SS-TT-EEEEEEEEEESS---TTSEEEETTTEEEE--EEEEPPPSS-------------------------EEEEE--TTTPPP---S----TTTT---PPPHHHHHHHHHHHHT-------TT--HHHHHT---------------------------------------------------------------TTGGGTGGGS-HHHHHHHHHHHHHHHHHHSTT--PPPSSS-HHHHTTT----S-TTTS---TTTT--GGGGGSPPPS-HHHHHHHHHHHHHHTT--

pLDDT: mean 71.58, std 23.08, range [25.77, 96.25]